Protein AF-A0A2N9GL54-F1 (afdb_monomer_lite)

Sequence (200 aa):
MASSSSLNTQEAIDLNDAPSVMHAPSSMPECAASVSNMGCRLHVRNHEVRMLRSRVTILQRLLKENKKKVGEFKEENKMLKMLVDSYADDLVIRSTEQKKQFSSQWDKIISLEEKLVESKSKLDKETSEKSVIKPISIEKNVYVTPFKRNHKKEYKTNVARVDKGKRLKVETHVPKPMFRPNLGEAGGSRLYQRVTIVYH

Secondary structure (DSSP, 8-state):
--------------TT---------TTHHHHHHHHHHHHHHHHHHHHHHHHHHHHHHHHHHHHHHHHHHHHHHHHHHHHHHHHHHHHHHHHHHHHHHHHHHHHHHHHHHHHHHHHHHHHHHHHHHHHHHHTTS----------------------------------------PPPP---------------PPP-----

Foldseek 3Di:
DDDDDDDDDDDDDDPPPDPDDPPDPPCVVVVVVVVVVVVVVVVVVVVVVVVVVVVVVVVVVVVVVVVVVVVVVVVVVVVVVVVVVVVVVVVVVVVVVVVVVVVVVVVVVVVVVVVVVVVVVVVVVVVVVPPPDDDDPDPDPPDDDDDDDDDDDDPDDPDDDDDDDDDDDDDDDDDDDDDDDDDDDDDDDDDDDDDDDDDD

pLDDT: mean 70.46, std 26.31, range [30.42, 98.81]

Structure (mmCIF, N/CA/C/O backbone):
data_AF-A0A2N9GL54-F1
#
_entry.id   AF-A0A2N9GL54-F1
#
loop_
_atom_site.group_PDB
_atom_site.id
_atom_site.type_symbol
_atom_site.label_atom_id
_atom_site.label_alt_id
_atom_site.label_comp_id
_atom_site.label_asym_id
_atom_site.label_entity_id
_atom_site.label_seq_id
_atom_site.pdbx_PDB_ins_code
_atom_site.Cartn_x
_atom_site.Cartn_y
_atom_site.Cartn_z
_atom_site.occupancy
_atom_site.B_iso_or_equiv
_atom_site.auth_seq_id
_atom_site.auth_comp_id
_atom_site.auth_asym_id
_atom_site.auth_atom_id
_atom_site.pdbx_PDB_model_num
ATOM 1 N N . MET A 1 1 ? 72.917 -34.779 -106.550 1.00 49.72 1 MET A N 1
ATOM 2 C CA . MET A 1 1 ? 72.979 -33.308 -106.706 1.00 49.72 1 MET A CA 1
ATOM 3 C C . MET A 1 1 ? 71.566 -32.749 -106.634 1.00 49.72 1 MET A C 1
ATOM 5 O O . MET A 1 1 ? 70.660 -33.480 -107.008 1.00 49.72 1 MET A O 1
ATOM 9 N N . ALA A 1 2 ? 71.440 -31.489 -106.194 1.00 42.31 2 ALA A N 1
ATOM 10 C CA . ALA A 1 2 ? 70.230 -30.717 -105.853 1.00 42.31 2 ALA A CA 1
ATOM 11 C C . ALA A 1 2 ? 69.660 -31.069 -104.461 1.00 42.31 2 ALA A C 1
ATOM 13 O O . ALA A 1 2 ? 69.086 -32.135 -104.285 1.00 42.31 2 ALA A O 1
ATOM 14 N N . SER A 1 3 ? 70.020 -30.378 -103.376 1.00 37.75 3 SER A N 1
ATOM 15 C CA . SER A 1 3 ? 69.879 -28.953 -102.993 1.00 37.75 3 SER A CA 1
ATOM 16 C C . SER A 1 3 ? 68.558 -28.648 -102.279 1.00 37.75 3 SER A C 1
ATOM 18 O O . SER A 1 3 ? 67.469 -28.891 -102.785 1.00 37.75 3 SER A O 1
ATOM 20 N N . SER A 1 4 ? 68.750 -28.119 -101.075 1.00 44.81 4 SER A N 1
ATOM 21 C CA . SER A 1 4 ? 67.846 -27.733 -99.994 1.00 44.81 4 SER A CA 1
ATOM 22 C C . SER A 1 4 ? 66.879 -26.597 -100.344 1.00 44.81 4 SER A C 1
ATOM 24 O O . SER A 1 4 ? 67.200 -25.761 -101.182 1.00 44.81 4 SER A O 1
ATOM 26 N N . SER A 1 5 ? 65.787 -26.463 -99.582 1.00 47.38 5 SER A N 1
ATOM 27 C CA . SER A 1 5 ? 65.240 -25.146 -99.215 1.00 47.38 5 SER A CA 1
ATOM 28 C C . SER A 1 5 ? 64.280 -25.264 -98.026 1.00 47.38 5 SER A C 1
ATOM 30 O O . SER A 1 5 ? 63.191 -25.821 -98.144 1.00 47.38 5 SER A O 1
ATOM 32 N N . SER A 1 6 ? 64.706 -24.763 -96.867 1.00 55.06 6 SER A N 1
ATOM 33 C CA . SER A 1 6 ? 63.878 -24.541 -95.681 1.00 55.06 6 SER A CA 1
ATOM 34 C C . SER A 1 6 ? 63.374 -23.096 -95.690 1.00 55.06 6 SER A C 1
ATOM 36 O O . SER A 1 6 ? 64.177 -22.168 -95.577 1.00 55.06 6 SER A O 1
ATOM 38 N N . LEU A 1 7 ? 62.060 -22.902 -95.816 1.00 49.69 7 LEU A N 1
ATOM 39 C CA . LEU A 1 7 ? 61.407 -21.598 -95.687 1.00 49.69 7 LEU A CA 1
ATOM 40 C C . LEU A 1 7 ? 61.216 -21.267 -94.202 1.00 49.69 7 LEU A C 1
ATOM 42 O O . LEU A 1 7 ? 60.413 -21.883 -93.508 1.00 49.69 7 LEU A O 1
ATOM 46 N N . ASN A 1 8 ? 62.007 -20.304 -93.737 1.00 53.41 8 ASN A N 1
ATOM 47 C CA . ASN A 1 8 ? 61.877 -19.630 -92.453 1.00 53.41 8 ASN A CA 1
ATOM 48 C C . ASN A 1 8 ? 60.942 -18.426 -92.643 1.00 53.41 8 ASN A C 1
ATOM 50 O O . ASN A 1 8 ? 61.310 -17.478 -93.339 1.00 53.41 8 ASN A O 1
ATOM 54 N N . THR A 1 9 ? 59.745 -18.462 -92.062 1.00 50.19 9 THR A N 1
ATOM 55 C CA . THR A 1 9 ? 58.824 -17.319 -92.061 1.00 50.19 9 THR A CA 1
ATOM 56 C C . THR A 1 9 ? 59.067 -16.512 -90.792 1.00 50.19 9 THR A C 1
ATOM 58 O O . THR A 1 9 ? 58.638 -16.887 -89.705 1.00 50.19 9 THR A O 1
ATOM 61 N N . GLN A 1 10 ? 59.800 -15.410 -90.929 1.00 56.59 10 GLN A N 1
ATOM 62 C CA . GLN A 1 10 ? 59.965 -14.416 -89.876 1.00 56.59 10 GLN A CA 1
ATOM 63 C C . GLN A 1 10 ? 58.700 -13.548 -89.839 1.00 56.59 10 GLN A C 1
ATOM 65 O O . GLN A 1 10 ? 58.498 -12.726 -90.732 1.00 56.59 10 GLN A O 1
ATOM 70 N N . GLU A 1 11 ? 57.847 -13.722 -88.829 1.00 59.97 11 GLU A N 1
ATOM 71 C CA . GLU A 1 11 ? 56.750 -12.784 -88.580 1.00 59.97 11 GLU A CA 1
ATOM 72 C C . GLU A 1 11 ? 57.327 -11.460 -88.064 1.00 59.97 11 GLU A C 1
ATOM 74 O O . GLU A 1 11 ? 57.985 -11.397 -87.021 1.00 59.97 11 GLU A O 1
ATOM 79 N N . ALA A 1 12 ? 57.148 -10.405 -88.857 1.00 57.06 12 ALA A N 1
ATOM 80 C CA . ALA A 1 12 ? 57.468 -9.041 -88.481 1.00 57.06 12 ALA A CA 1
ATOM 81 C C . ALA A 1 12 ? 56.349 -8.518 -87.574 1.00 57.06 12 ALA A C 1
ATOM 83 O O . ALA A 1 12 ? 55.195 -8.433 -87.985 1.00 57.06 12 ALA A O 1
ATOM 84 N N . ILE A 1 13 ? 56.695 -8.189 -86.334 1.00 61.12 13 ILE A N 1
ATOM 85 C CA . ILE A 1 13 ? 55.788 -7.562 -85.374 1.00 61.12 13 ILE A CA 1
ATOM 86 C C . ILE A 1 13 ? 55.614 -6.105 -85.824 1.00 61.12 13 ILE A C 1
ATOM 88 O O . ILE A 1 13 ? 56.561 -5.321 -85.744 1.00 61.12 13 ILE A O 1
ATOM 92 N N . ASP A 1 14 ? 54.437 -5.760 -86.347 1.00 60.81 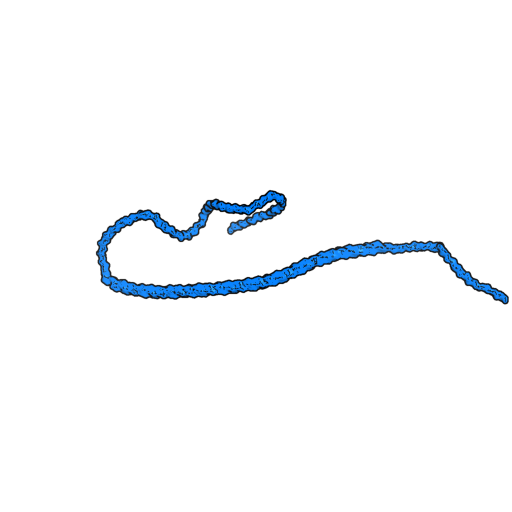14 ASP A N 1
ATOM 93 C CA . ASP A 1 14 ? 54.089 -4.380 -86.692 1.00 60.81 14 ASP A CA 1
ATOM 94 C C . ASP A 1 14 ? 53.866 -3.579 -85.403 1.00 60.81 14 ASP A C 1
ATOM 96 O O . ASP A 1 14 ? 52.961 -3.851 -84.617 1.00 60.81 14 ASP A O 1
ATOM 100 N N . LEU A 1 15 ? 54.740 -2.604 -85.158 1.00 62.41 15 LEU A N 1
ATOM 101 C CA . LEU A 1 15 ? 54.705 -1.736 -83.980 1.00 62.41 15 LEU A CA 1
ATOM 102 C C . LEU A 1 15 ? 53.747 -0.539 -84.149 1.00 62.41 15 LEU A C 1
ATOM 104 O O . LEU A 1 15 ? 53.743 0.346 -83.295 1.00 62.41 15 LEU A O 1
ATOM 108 N N . ASN A 1 16 ? 52.945 -0.491 -85.221 1.00 61.78 16 ASN A N 1
ATOM 109 C CA . ASN A 1 16 ? 51.993 0.598 -85.476 1.00 61.78 16 ASN A CA 1
ATOM 110 C C . ASN A 1 16 ? 50.552 0.323 -85.016 1.00 61.78 16 ASN A C 1
ATOM 112 O O . ASN A 1 16 ? 49.683 1.167 -85.246 1.00 61.78 16 ASN A O 1
ATOM 116 N N . ASP A 1 17 ? 50.287 -0.787 -84.322 1.00 56.34 17 ASP A N 1
ATOM 117 C CA . ASP A 1 17 ? 48.997 -1.000 -83.659 1.00 56.34 17 ASP A CA 1
ATOM 118 C C . ASP A 1 17 ? 48.890 -0.088 -82.425 1.00 56.34 17 ASP A C 1
ATOM 120 O O . ASP A 1 17 ? 49.268 -0.422 -81.298 1.00 56.34 17 ASP A O 1
ATOM 124 N N . ALA A 1 18 ? 48.402 1.131 -82.659 1.00 64.94 18 ALA A N 1
ATOM 125 C CA . ALA A 1 18 ? 48.041 2.063 -81.606 1.00 64.94 18 ALA A CA 1
ATOM 126 C C . ALA A 1 18 ? 46.985 1.406 -80.695 1.00 64.94 18 ALA A C 1
ATOM 128 O O . ALA A 1 18 ? 45.971 0.911 -81.196 1.00 64.94 18 ALA A O 1
ATOM 129 N N . PRO A 1 19 ? 47.166 1.405 -79.362 1.00 57.19 19 PRO A N 1
ATOM 130 C CA . PRO A 1 19 ? 46.208 0.780 -78.466 1.00 57.19 19 PRO A CA 1
ATOM 131 C C . PRO A 1 19 ? 44.861 1.495 -78.585 1.00 57.19 19 PRO A C 1
ATOM 133 O O . PRO A 1 19 ? 44.727 2.666 -78.221 1.00 57.19 19 PRO A O 1
ATOM 136 N N . SER A 1 20 ? 43.861 0.772 -79.095 1.00 60.47 20 SER A N 1
ATOM 137 C CA . SER A 1 20 ? 42.460 1.180 -79.065 1.00 60.47 20 SER A CA 1
ATOM 138 C C . SER A 1 20 ? 42.121 1.637 -77.650 1.00 60.47 20 SER A C 1
ATOM 140 O O . SER A 1 20 ? 42.266 0.875 -76.692 1.00 60.47 20 SER A O 1
ATOM 142 N N . VAL A 1 21 ? 41.702 2.897 -77.533 1.00 57.06 21 VAL A N 1
ATOM 143 C CA . VAL A 1 21 ? 41.279 3.556 -76.296 1.00 57.06 21 VAL A CA 1
ATOM 144 C C . VAL A 1 21 ? 40.404 2.594 -75.493 1.00 57.06 21 VAL A C 1
ATOM 146 O O . VAL A 1 21 ? 39.277 2.292 -75.883 1.00 57.06 21 VAL A O 1
ATOM 149 N N . MET A 1 22 ? 40.925 2.092 -74.370 1.00 55.53 22 MET A N 1
ATOM 150 C CA . MET A 1 22 ? 40.098 1.419 -73.376 1.00 55.53 22 MET A CA 1
ATOM 151 C C . MET A 1 22 ? 39.083 2.448 -72.883 1.00 55.53 22 MET A C 1
ATOM 153 O O . MET A 1 22 ? 39.410 3.325 -72.082 1.00 55.53 22 MET A O 1
ATOM 157 N N . HIS A 1 23 ? 37.846 2.358 -73.369 1.00 58.09 23 HIS A N 1
ATOM 158 C CA . HIS A 1 23 ? 36.724 3.018 -72.726 1.00 58.09 23 HIS A CA 1
ATOM 159 C C . HIS A 1 23 ? 36.610 2.448 -71.311 1.00 58.09 23 HIS A C 1
ATOM 161 O O . HIS A 1 23 ? 36.143 1.328 -71.108 1.00 58.09 23 HIS A O 1
ATOM 167 N N . ALA A 1 24 ? 37.080 3.217 -70.329 1.00 60.19 24 ALA A N 1
ATOM 168 C CA . ALA A 1 24 ? 36.807 2.944 -68.929 1.00 60.19 24 ALA A CA 1
ATOM 169 C C . ALA A 1 24 ? 35.281 2.837 -68.749 1.00 60.19 24 ALA A C 1
ATOM 171 O O . ALA A 1 24 ? 34.555 3.692 -69.271 1.00 60.19 24 ALA A O 1
ATOM 172 N N . PRO A 1 25 ? 34.769 1.809 -68.050 1.00 60.50 25 PRO A N 1
ATOM 173 C CA . PRO A 1 25 ? 33.335 1.642 -67.881 1.00 60.50 25 PRO A CA 1
ATOM 174 C C . PRO A 1 25 ? 32.752 2.879 -67.186 1.00 60.50 25 PRO A C 1
ATOM 176 O O . PRO A 1 25 ? 33.143 3.243 -66.076 1.00 60.50 25 PRO A O 1
ATOM 179 N N . SER A 1 26 ? 31.791 3.525 -67.845 1.00 59.12 26 SER A N 1
ATOM 180 C CA . SER A 1 26 ? 31.101 4.738 -67.388 1.00 59.12 26 SER A CA 1
ATOM 181 C C . SER A 1 26 ? 30.165 4.516 -66.186 1.00 59.12 26 SER A C 1
ATOM 183 O O . SER A 1 26 ? 29.366 5.389 -65.863 1.00 59.12 26 SER A O 1
ATOM 185 N N . SER A 1 27 ? 30.241 3.362 -65.516 1.00 60.69 27 SER A N 1
ATOM 186 C CA . SER A 1 27 ? 29.374 2.943 -64.403 1.00 60.69 27 SER A CA 1
ATOM 187 C C . SER A 1 27 ? 29.884 3.351 -63.012 1.00 60.69 27 SER A C 1
ATOM 189 O O . SER A 1 27 ? 29.201 3.154 -62.006 1.00 60.69 27 SER A O 1
ATOM 191 N N . MET A 1 28 ? 31.072 3.952 -62.928 1.00 62.34 28 MET A N 1
ATOM 192 C CA . MET A 1 28 ? 31.680 4.403 -61.668 1.00 62.34 28 MET A CA 1
ATOM 193 C C . MET A 1 28 ? 30.826 5.386 -60.831 1.00 62.34 28 MET A C 1
ATOM 195 O O . MET A 1 28 ? 30.831 5.251 -59.602 1.00 62.34 28 MET A O 1
ATOM 199 N N . PRO A 1 29 ? 30.068 6.342 -61.413 1.00 73.00 29 PRO A N 1
ATOM 200 C CA . PRO A 1 29 ? 29.296 7.307 -60.622 1.00 73.00 29 PRO A CA 1
ATOM 201 C C . PRO A 1 29 ? 28.119 6.682 -59.853 1.00 73.00 29 PRO A C 1
ATOM 203 O O . PRO A 1 29 ? 27.871 7.040 -58.700 1.00 73.00 29 PRO A O 1
ATOM 206 N N . GLU A 1 30 ? 27.407 5.724 -60.456 1.00 76.62 30 GLU A N 1
ATOM 207 C CA . GLU A 1 30 ? 26.213 5.101 -59.860 1.00 76.62 30 GLU A CA 1
ATOM 208 C C . GLU A 1 30 ? 26.572 4.174 -58.692 1.00 76.62 30 GLU A C 1
ATOM 210 O O . GLU A 1 30 ? 25.927 4.200 -57.638 1.00 76.62 30 GLU A O 1
ATOM 215 N N . CYS A 1 31 ? 27.663 3.415 -58.833 1.00 80.56 31 CYS A N 1
ATOM 216 C CA . CYS A 1 31 ? 28.205 2.585 -57.760 1.00 80.56 31 CYS A CA 1
ATOM 217 C C . CYS A 1 31 ? 28.607 3.428 -56.540 1.00 80.56 31 CYS A C 1
ATOM 219 O O . CYS A 1 31 ? 28.269 3.080 -55.406 1.00 80.56 31 CYS A O 1
ATOM 221 N N . ALA A 1 32 ? 29.273 4.567 -56.758 1.00 80.94 32 ALA A N 1
ATOM 222 C CA . ALA A 1 32 ? 29.686 5.464 -55.680 1.00 80.94 32 ALA A CA 1
ATOM 223 C C . ALA A 1 32 ? 28.485 6.086 -54.945 1.00 80.94 32 ALA A C 1
ATOM 225 O O . ALA A 1 32 ? 28.471 6.135 -53.711 1.00 80.94 32 ALA A O 1
ATOM 226 N N . ALA A 1 33 ? 27.447 6.505 -55.677 1.00 85.81 33 ALA A N 1
ATOM 227 C CA . ALA A 1 33 ? 26.222 7.048 -55.091 1.00 85.81 33 ALA A CA 1
ATOM 228 C C . ALA A 1 33 ? 25.467 6.003 -54.251 1.00 85.81 33 ALA A C 1
ATOM 230 O O . ALA A 1 33 ? 25.019 6.303 -53.141 1.00 85.81 33 ALA A O 1
ATOM 231 N N . SER A 1 34 ? 25.379 4.762 -54.737 1.00 89.50 34 SER A N 1
ATOM 232 C CA . SER A 1 34 ? 24.755 3.652 -54.008 1.00 89.50 34 SER A CA 1
ATOM 233 C C . SER A 1 34 ? 25.484 3.346 -52.694 1.00 89.50 34 SER A C 1
ATOM 235 O O . SER A 1 34 ? 24.861 3.283 -51.630 1.00 89.50 34 SER A O 1
ATOM 237 N N . VAL A 1 35 ? 26.819 3.246 -52.731 1.00 88.88 35 VAL A N 1
ATOM 238 C CA . VAL A 1 35 ? 27.646 3.012 -51.535 1.00 88.88 35 VAL A CA 1
ATOM 239 C C . VAL A 1 35 ? 27.541 4.171 -50.544 1.00 88.88 35 VAL A C 1
ATOM 241 O O . VAL A 1 35 ? 27.366 3.936 -49.346 1.00 88.88 35 VAL A O 1
ATOM 244 N N . SER A 1 36 ? 27.568 5.414 -51.030 1.00 91.25 36 SER A N 1
ATOM 245 C CA . SER A 1 36 ? 27.384 6.609 -50.200 1.00 91.25 36 SER A CA 1
ATOM 246 C C . SER A 1 36 ? 26.023 6.603 -49.491 1.00 91.25 36 SER A C 1
ATOM 248 O O . SER A 1 36 ? 25.950 6.757 -48.270 1.00 91.25 36 SER A O 1
ATOM 250 N N . ASN A 1 37 ? 24.943 6.301 -50.218 1.00 94.56 37 ASN A N 1
ATOM 251 C CA . ASN A 1 37 ? 23.595 6.209 -49.656 1.00 94.56 37 ASN A CA 1
ATOM 252 C C . ASN A 1 37 ? 23.483 5.114 -48.576 1.00 94.56 37 ASN A C 1
ATOM 254 O O . ASN A 1 37 ? 22.887 5.330 -47.516 1.00 94.56 37 ASN A O 1
ATOM 258 N N . MET A 1 38 ? 24.097 3.946 -48.792 1.00 96.69 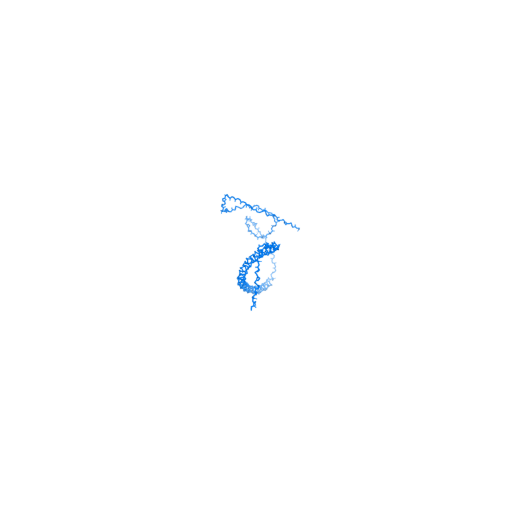38 MET A N 1
ATOM 259 C CA . MET A 1 38 ? 24.179 2.903 -47.761 1.00 96.69 38 MET A CA 1
ATOM 260 C C . MET A 1 38 ? 24.943 3.382 -46.521 1.00 96.69 38 MET A C 1
ATOM 262 O O . MET A 1 38 ? 24.484 3.155 -45.399 1.00 96.69 38 MET A O 1
ATOM 266 N N . GLY A 1 39 ? 26.064 4.082 -46.713 1.00 97.00 39 GLY A N 1
ATOM 267 C CA . GLY A 1 39 ? 26.856 4.668 -45.631 1.00 97.00 39 GLY A CA 1
ATOM 268 C C . GLY A 1 39 ? 26.051 5.654 -44.783 1.00 97.00 39 GLY A C 1
ATOM 269 O O . GLY A 1 39 ? 26.021 5.536 -43.555 1.00 97.00 39 GLY A O 1
ATOM 270 N N . CYS A 1 40 ? 25.318 6.570 -45.424 1.00 96.19 40 CYS A N 1
ATOM 271 C CA . CYS A 1 40 ? 24.443 7.522 -44.738 1.00 96.19 40 CYS A CA 1
ATOM 272 C C . CYS A 1 40 ? 23.351 6.816 -43.921 1.00 96.19 40 CYS A C 1
ATOM 274 O O . CYS A 1 40 ? 23.158 7.121 -42.741 1.00 96.19 40 CYS A O 1
ATOM 276 N N . ARG A 1 41 ? 22.670 5.824 -44.510 1.00 97.25 41 ARG A N 1
ATOM 277 C CA . ARG A 1 41 ? 21.634 5.042 -43.812 1.00 97.25 41 ARG A CA 1
ATOM 278 C C . ARG A 1 41 ? 22.203 4.289 -42.611 1.00 97.25 41 ARG A C 1
ATOM 280 O O . ARG A 1 41 ? 21.579 4.269 -41.550 1.00 97.25 41 ARG A O 1
ATOM 287 N N . LEU A 1 42 ? 23.391 3.700 -42.751 1.00 97.56 42 LEU A N 1
ATOM 288 C CA . LEU A 1 42 ? 24.057 2.996 -41.658 1.00 97.56 42 LEU A CA 1
ATOM 289 C C . LEU A 1 42 ? 24.437 3.948 -40.518 1.00 97.56 42 LEU A C 1
ATOM 291 O O . LEU A 1 42 ? 24.250 3.595 -39.355 1.00 97.56 42 LEU A O 1
ATOM 295 N N . HIS A 1 43 ? 24.916 5.156 -40.827 1.00 97.56 43 HIS A N 1
ATOM 296 C CA . HIS A 1 43 ? 25.253 6.161 -39.818 1.00 97.56 43 HIS A CA 1
ATOM 297 C C . HIS A 1 43 ? 24.035 6.558 -38.969 1.00 97.56 43 HIS A C 1
ATOM 299 O O . HIS A 1 43 ? 24.112 6.540 -37.737 1.00 97.56 43 HIS A O 1
ATOM 305 N N . VAL A 1 44 ? 22.891 6.835 -39.610 1.00 97.88 44 VAL A N 1
ATOM 306 C CA . VAL A 1 44 ? 21.629 7.150 -38.914 1.00 97.88 44 VAL A CA 1
ATOM 307 C C . VAL A 1 44 ? 21.205 5.991 -38.007 1.00 97.88 44 VAL A C 1
ATOM 309 O O . VAL A 1 44 ? 20.966 6.187 -36.815 1.00 97.88 44 VAL A O 1
ATOM 312 N N . ARG A 1 45 ? 21.209 4.758 -38.530 1.00 98.12 45 ARG A N 1
ATOM 313 C CA . ARG A 1 45 ? 20.853 3.553 -37.761 1.00 98.12 45 ARG A CA 1
ATOM 314 C C . ARG A 1 45 ? 21.807 3.308 -36.591 1.00 98.12 45 ARG A C 1
ATOM 316 O O . ARG A 1 45 ? 21.370 2.908 -35.516 1.00 98.12 45 ARG A O 1
ATOM 323 N N . ASN A 1 46 ? 23.102 3.572 -36.759 1.00 98.12 46 ASN A N 1
ATOM 324 C CA . ASN A 1 46 ? 24.085 3.465 -35.681 1.00 98.12 46 ASN A CA 1
ATOM 325 C C . ASN A 1 46 ? 23.777 4.462 -34.553 1.00 98.12 46 ASN A C 1
ATOM 327 O O . ASN A 1 46 ? 23.765 4.089 -33.376 1.00 98.12 46 ASN A O 1
ATOM 331 N N . HIS A 1 47 ? 23.441 5.705 -34.908 1.00 97.88 47 HIS A N 1
ATOM 332 C CA . HIS A 1 47 ? 23.041 6.712 -33.933 1.00 97.88 47 HIS A CA 1
ATOM 333 C C . HIS A 1 47 ? 21.778 6.296 -33.163 1.00 97.88 47 HIS A C 1
ATOM 335 O O . HIS A 1 47 ? 21.767 6.359 -31.932 1.00 97.88 47 HIS A O 1
ATOM 341 N N . GLU A 1 48 ? 20.748 5.804 -33.858 1.00 98.31 48 GLU A N 1
ATOM 342 C CA . GLU A 1 48 ? 19.533 5.261 -33.235 1.00 98.31 48 GLU A CA 1
ATOM 343 C C . GLU A 1 48 ? 19.857 4.129 -32.256 1.00 98.31 48 GLU A C 1
ATOM 345 O O . GLU A 1 48 ? 19.411 4.154 -31.110 1.00 98.31 48 GLU A O 1
ATOM 350 N N . VAL A 1 49 ? 20.678 3.157 -32.666 1.00 98.50 49 VAL A N 1
ATOM 351 C CA . VAL A 1 49 ? 21.096 2.038 -31.808 1.00 98.50 49 VAL A CA 1
ATOM 352 C C . VAL A 1 49 ? 21.825 2.546 -30.566 1.00 98.50 49 VAL A C 1
ATOM 354 O O . VAL A 1 49 ? 21.571 2.061 -29.462 1.00 98.50 49 VAL A O 1
ATOM 357 N N . ARG A 1 50 ? 22.699 3.547 -30.704 1.00 98.50 50 ARG A N 1
ATOM 358 C CA . ARG A 1 50 ? 23.399 4.161 -29.568 1.00 98.50 50 ARG A CA 1
ATOM 359 C C . ARG A 1 50 ? 22.424 4.841 -28.601 1.00 98.50 50 ARG A C 1
ATOM 361 O O . ARG A 1 50 ? 22.552 4.661 -27.390 1.00 98.50 50 ARG A O 1
ATOM 368 N N . MET A 1 51 ? 21.427 5.554 -29.121 1.00 98.00 51 MET A N 1
ATOM 369 C CA . MET A 1 51 ? 20.367 6.177 -28.321 1.00 98.00 51 MET A CA 1
ATOM 370 C C . MET A 1 51 ? 19.459 5.146 -27.640 1.00 98.00 51 MET A C 1
ATOM 372 O O . MET A 1 51 ? 19.064 5.318 -26.489 1.00 98.00 51 MET A O 1
ATOM 376 N N . LEU A 1 52 ? 19.140 4.041 -28.310 1.00 98.62 52 LEU A N 1
ATOM 377 C CA . LEU A 1 52 ? 18.376 2.950 -27.708 1.00 98.62 52 LEU A CA 1
ATOM 378 C C . LEU A 1 52 ? 19.169 2.276 -26.586 1.00 98.62 52 LEU A C 1
ATOM 380 O O . LEU A 1 52 ? 18.621 2.045 -25.511 1.00 98.62 52 LEU A O 1
ATOM 384 N N . ARG A 1 53 ? 20.470 2.027 -26.781 1.00 98.75 53 ARG A N 1
ATOM 385 C CA . ARG A 1 53 ? 21.350 1.469 -25.741 1.00 98.75 53 ARG A CA 1
ATOM 386 C C . ARG A 1 53 ? 21.404 2.352 -24.494 1.00 98.75 53 ARG A C 1
ATOM 388 O O . ARG A 1 53 ? 21.330 1.824 -23.382 1.00 98.75 53 ARG A O 1
ATOM 395 N N . SER A 1 54 ? 21.480 3.676 -24.649 1.00 98.31 54 SER A N 1
ATOM 396 C CA . SER A 1 54 ? 21.453 4.586 -23.496 1.00 98.31 54 SER A CA 1
ATOM 397 C C . SER A 1 54 ? 20.104 4.534 -22.768 1.00 98.31 54 SER A C 1
ATOM 399 O O . SER A 1 54 ? 20.083 4.389 -21.545 1.00 98.31 54 SER A O 1
ATOM 401 N N . ARG A 1 55 ? 18.979 4.531 -23.500 1.00 98.62 55 ARG A N 1
ATOM 402 C CA . ARG A 1 55 ? 17.631 4.383 -22.917 1.00 98.62 55 ARG A CA 1
ATOM 403 C C . ARG A 1 55 ? 17.462 3.067 -22.161 1.00 98.62 55 ARG A C 1
ATOM 405 O O . ARG A 1 55 ? 17.000 3.080 -21.024 1.00 98.62 55 ARG A O 1
ATOM 412 N N . VAL A 1 56 ? 17.873 1.947 -22.755 1.00 98.75 56 VAL A N 1
ATOM 413 C CA . VAL A 1 56 ? 17.824 0.620 -22.118 1.00 98.75 56 VAL A CA 1
ATOM 414 C C . VAL A 1 56 ? 18.628 0.612 -20.820 1.00 98.75 56 VAL A C 1
ATOM 416 O O . VAL A 1 56 ? 18.152 0.105 -19.809 1.00 98.75 56 VAL A O 1
ATOM 419 N N . THR A 1 57 ? 19.802 1.240 -20.812 1.00 98.62 57 THR A N 1
ATOM 420 C CA . THR A 1 57 ? 20.645 1.331 -19.612 1.00 98.62 57 THR A CA 1
ATOM 421 C C . THR A 1 57 ? 19.957 2.112 -18.488 1.00 98.62 57 THR A C 1
ATOM 423 O O . THR A 1 57 ? 19.986 1.691 -17.331 1.00 98.62 57 THR A O 1
ATOM 426 N N . ILE A 1 58 ? 19.305 3.235 -18.812 1.00 98.69 58 ILE A N 1
ATOM 427 C CA . ILE A 1 58 ? 18.539 4.025 -17.835 1.00 98.69 58 ILE A CA 1
ATOM 428 C C . ILE A 1 58 ? 17.371 3.196 -17.285 1.00 98.69 58 ILE A C 1
ATOM 430 O O . ILE A 1 58 ? 17.204 3.099 -16.070 1.00 98.69 58 ILE A O 1
ATOM 434 N N . LEU A 1 59 ? 16.608 2.537 -18.161 1.00 98.75 59 LEU A N 1
ATOM 435 C CA . LEU A 1 59 ? 15.473 1.700 -17.766 1.00 98.75 59 LEU A CA 1
ATOM 436 C C . LEU A 1 59 ? 15.891 0.521 -16.881 1.00 98.75 59 LEU A C 1
ATOM 438 O O . LEU A 1 59 ? 15.207 0.220 -15.906 1.00 98.75 59 LEU A O 1
ATOM 442 N N . GLN A 1 60 ? 17.027 -0.117 -17.162 1.00 98.81 60 GLN A N 1
ATOM 443 C CA . GLN A 1 60 ? 17.557 -1.199 -16.329 1.00 98.81 60 GLN A CA 1
ATOM 444 C C . GLN A 1 60 ? 17.875 -0.733 -14.901 1.00 98.81 60 GLN A C 1
ATOM 446 O O . GLN A 1 60 ? 17.577 -1.451 -13.944 1.00 98.81 60 GLN A O 1
ATOM 451 N N . ARG A 1 61 ? 18.440 0.472 -14.734 1.00 98.69 61 ARG A N 1
ATOM 452 C CA . ARG A 1 61 ? 18.691 1.048 -13.401 1.00 98.69 61 ARG A CA 1
ATOM 453 C C . ARG A 1 61 ? 17.388 1.344 -12.665 1.00 98.69 61 ARG A C 1
ATOM 455 O O . ARG A 1 61 ? 17.226 0.883 -11.539 1.00 98.69 61 ARG A O 1
ATOM 462 N N . LEU A 1 62 ? 16.439 2.007 -13.329 1.00 98.75 62 LEU A N 1
ATOM 463 C CA . LEU A 1 62 ? 15.124 2.305 -12.752 1.00 98.75 62 LEU A CA 1
ATOM 464 C C . LEU A 1 62 ? 14.380 1.031 -12.339 1.00 98.75 62 LEU A C 1
ATOM 466 O O . LEU A 1 62 ? 13.794 0.978 -11.262 1.00 98.75 62 LEU A O 1
ATOM 470 N N . LEU A 1 63 ? 14.440 -0.026 -13.152 1.00 98.69 63 LEU A N 1
ATOM 471 C CA . LEU A 1 63 ? 13.846 -1.318 -12.816 1.00 98.69 63 LEU A CA 1
ATOM 472 C C . LEU A 1 63 ? 14.482 -1.924 -11.558 1.00 98.69 63 LEU A C 1
ATOM 474 O O . LEU A 1 63 ? 13.769 -2.421 -10.686 1.00 98.69 63 LEU A O 1
ATOM 478 N N . LYS A 1 64 ? 15.815 -1.869 -11.444 1.00 98.62 64 LYS A N 1
ATOM 479 C CA . LYS A 1 64 ? 16.541 -2.366 -10.267 1.00 98.62 64 LYS A CA 1
ATOM 480 C C . LYS A 1 64 ? 16.156 -1.592 -9.004 1.00 98.62 64 LYS A C 1
ATOM 482 O O . LYS A 1 64 ? 15.887 -2.206 -7.974 1.00 98.62 64 LYS A O 1
ATOM 487 N N . GLU A 1 65 ? 16.098 -0.267 -9.091 1.00 98.62 65 GLU A N 1
ATOM 488 C CA . GLU A 1 65 ? 15.688 0.604 -7.986 1.00 98.62 65 GLU A CA 1
ATOM 489 C C . GLU A 1 65 ? 14.229 0.365 -7.581 1.00 98.62 65 GLU A C 1
ATOM 491 O O . GLU A 1 65 ? 13.940 0.198 -6.398 1.00 98.62 65 GLU A O 1
ATOM 496 N N . ASN A 1 66 ? 13.314 0.262 -8.546 1.00 98.50 66 ASN A N 1
ATOM 497 C CA . ASN A 1 66 ? 11.904 -0.017 -8.277 1.00 98.50 66 ASN A CA 1
ATOM 498 C C . ASN A 1 66 ? 11.710 -1.390 -7.633 1.00 98.50 66 ASN A C 1
ATOM 500 O O . ASN A 1 66 ? 10.946 -1.515 -6.680 1.00 98.50 66 ASN A O 1
ATOM 504 N N . LYS A 1 67 ? 12.443 -2.413 -8.086 1.00 98.75 67 LYS A N 1
ATOM 505 C CA . LYS A 1 67 ? 12.408 -3.740 -7.461 1.00 98.75 67 LYS A CA 1
ATOM 506 C C . LYS A 1 67 ? 12.847 -3.687 -5.994 1.00 98.75 67 LYS A C 1
ATOM 508 O O . LYS A 1 67 ? 12.246 -4.366 -5.166 1.00 98.75 67 LYS A O 1
ATOM 513 N N . LYS A 1 68 ? 13.854 -2.867 -5.668 1.00 98.50 68 LYS A N 1
ATOM 514 C CA . LYS A 1 68 ? 14.286 -2.640 -4.281 1.00 98.50 68 LYS A CA 1
ATOM 515 C C . LYS A 1 68 ? 13.181 -1.973 -3.456 1.00 98.50 68 LYS A C 1
ATOM 517 O O . LYS A 1 68 ? 12.810 -2.510 -2.418 1.00 98.50 68 LYS A O 1
ATOM 522 N N . LYS A 1 69 ? 12.611 -0.868 -3.952 1.00 98.56 69 LYS A N 1
ATOM 523 C CA . LYS A 1 69 ? 11.540 -0.122 -3.266 1.00 98.56 69 LYS A CA 1
ATOM 524 C C . LYS A 1 69 ? 10.290 -0.967 -3.023 1.00 98.56 69 LYS A C 1
ATOM 526 O O . LYS A 1 69 ? 9.701 -0.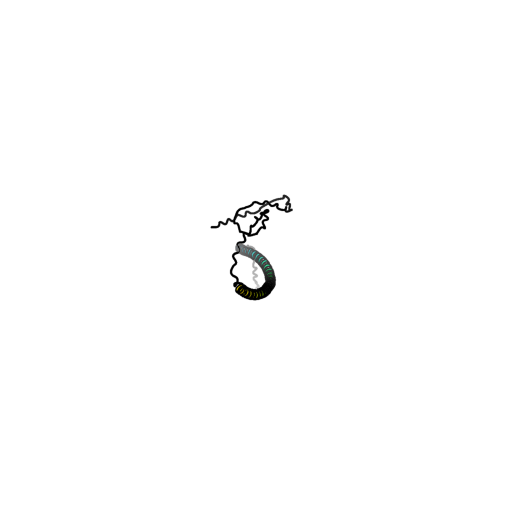893 -1.958 1.00 98.56 69 LYS A O 1
ATOM 531 N N . VAL A 1 70 ? 9.907 -1.820 -3.976 1.00 98.69 70 VAL A N 1
ATOM 532 C CA . VAL A 1 70 ? 8.792 -2.768 -3.792 1.00 98.69 70 VAL A CA 1
ATOM 533 C C . VAL A 1 70 ? 9.064 -3.739 -2.637 1.00 98.69 70 VAL A C 1
ATOM 535 O O . VAL A 1 70 ? 8.142 -4.075 -1.898 1.00 98.69 70 VAL A O 1
ATOM 538 N N . GLY A 1 71 ? 10.315 -4.176 -2.460 1.00 98.62 71 GLY A N 1
ATOM 539 C CA . GLY A 1 71 ? 10.719 -4.984 -1.308 1.00 98.62 71 GLY A CA 1
ATOM 540 C C . GLY A 1 71 ? 10.598 -4.220 0.011 1.00 98.62 71 GLY A C 1
ATOM 541 O O . GLY A 1 71 ? 9.979 -4.724 0.942 1.00 98.62 71 GLY A O 1
ATOM 542 N N . GLU A 1 72 ? 11.118 -2.991 0.063 1.00 98.62 72 GLU A N 1
ATOM 543 C CA . GLU A 1 72 ? 11.011 -2.101 1.233 1.00 98.62 72 GLU A CA 1
ATOM 544 C C . GLU A 1 72 ? 9.539 -1.858 1.617 1.00 98.62 72 GLU A C 1
ATOM 546 O O . GLU A 1 72 ? 9.149 -2.096 2.759 1.00 98.62 72 GLU A O 1
ATOM 551 N N . PHE A 1 73 ? 8.684 -1.523 0.644 1.00 98.62 73 PHE A N 1
ATOM 552 C CA . PHE A 1 73 ? 7.249 -1.324 0.872 1.00 98.62 73 PHE A CA 1
ATOM 553 C C . PHE A 1 73 ? 6.526 -2.576 1.366 1.00 98.62 73 PHE A C 1
ATOM 555 O O . PHE A 1 73 ? 5.553 -2.472 2.111 1.00 98.62 73 PHE A O 1
ATOM 562 N N . LYS A 1 74 ? 6.973 -3.771 0.973 1.00 98.69 74 LYS A N 1
ATOM 563 C CA . LYS A 1 74 ? 6.370 -5.017 1.453 1.00 98.69 74 LYS A CA 1
ATOM 564 C C . LYS A 1 74 ? 6.620 -5.218 2.949 1.00 98.69 74 LYS A C 1
ATOM 566 O O . LYS A 1 74 ? 5.700 -5.619 3.661 1.00 98.69 74 LYS A O 1
ATOM 571 N N . GLU A 1 75 ? 7.829 -4.918 3.418 1.00 98.56 75 GLU A N 1
ATOM 572 C CA . GLU A 1 75 ? 8.168 -5.003 4.842 1.00 98.56 75 GLU A CA 1
ATOM 573 C C . GLU A 1 75 ? 7.490 -3.894 5.655 1.00 98.56 75 GLU A C 1
ATOM 575 O O . GLU A 1 75 ? 6.913 -4.177 6.704 1.00 98.56 75 GLU A O 1
ATOM 580 N N . GLU A 1 76 ? 7.448 -2.658 5.149 1.00 98.69 76 GLU A N 1
ATOM 581 C CA . GLU A 1 76 ? 6.679 -1.574 5.780 1.00 98.69 76 GLU A CA 1
ATOM 582 C C . GLU A 1 76 ? 5.199 -1.932 5.920 1.00 98.69 76 GLU A C 1
ATOM 584 O O . GLU A 1 76 ? 4.615 -1.761 6.989 1.00 98.69 76 GLU A O 1
ATOM 589 N N . ASN A 1 77 ? 4.595 -2.506 4.878 1.00 98.69 77 ASN A N 1
ATOM 590 C CA . ASN A 1 77 ? 3.199 -2.926 4.924 1.00 98.69 77 ASN A CA 1
ATOM 591 C C . ASN A 1 77 ? 2.964 -4.045 5.956 1.00 98.69 77 ASN A C 1
ATOM 593 O O . ASN A 1 77 ? 1.936 -4.067 6.633 1.00 98.69 77 ASN A O 1
ATOM 597 N N . LYS A 1 78 ? 3.933 -4.952 6.135 1.00 98.75 78 LYS A N 1
ATOM 598 C CA . LYS A 1 78 ? 3.886 -5.974 7.190 1.00 98.75 78 LYS A CA 1
ATOM 599 C C . LYS A 1 78 ? 3.940 -5.343 8.586 1.00 98.75 78 LYS A C 1
ATOM 601 O O . LYS A 1 78 ? 3.149 -5.724 9.447 1.00 98.75 78 LYS A O 1
ATOM 606 N N . MET A 1 79 ? 4.820 -4.365 8.803 1.00 98.69 79 MET A N 1
ATOM 607 C CA . MET A 1 79 ? 4.902 -3.632 10.074 1.00 98.69 79 MET A CA 1
ATOM 608 C C . MET A 1 79 ? 3.620 -2.843 10.364 1.00 98.69 79 MET A C 1
ATOM 610 O O . MET A 1 79 ? 3.105 -2.895 11.479 1.00 98.69 79 MET A O 1
ATOM 614 N N . LEU A 1 80 ? 3.064 -2.161 9.359 1.00 98.81 80 LEU A N 1
ATOM 615 C CA . LEU A 1 80 ? 1.794 -1.443 9.487 1.00 98.81 80 LEU A CA 1
ATOM 616 C C . LEU A 1 80 ? 0.647 -2.385 9.842 1.00 98.81 80 LEU A C 1
ATOM 618 O O . LEU A 1 80 ? -0.175 -2.051 10.691 1.00 98.81 80 LEU A O 1
ATOM 622 N N . LYS A 1 81 ? 0.608 -3.578 9.244 1.00 98.69 81 LYS A N 1
ATOM 623 C CA . LYS A 1 81 ? -0.394 -4.589 9.583 1.00 98.69 81 LYS A CA 1
ATOM 624 C C . LYS A 1 81 ? -0.307 -4.998 11.057 1.00 98.69 81 LYS A C 1
ATOM 626 O O . LYS A 1 81 ? -1.328 -4.978 11.734 1.00 98.69 81 LYS A O 1
ATOM 631 N N . MET A 1 82 ? 0.899 -5.263 11.567 1.00 98.50 82 MET A N 1
ATOM 632 C CA . MET A 1 82 ? 1.108 -5.572 12.990 1.00 98.50 82 MET A CA 1
ATOM 633 C C . MET A 1 82 ? 0.661 -4.430 13.911 1.00 98.50 82 MET A C 1
ATOM 635 O O . MET A 1 82 ? 0.051 -4.680 14.946 1.00 98.50 82 MET A O 1
ATOM 639 N N . LEU A 1 83 ? 0.933 -3.180 13.530 1.00 98.75 83 LEU A N 1
ATOM 640 C CA . LEU A 1 83 ? 0.506 -2.009 14.295 1.00 98.75 83 LEU A CA 1
ATOM 641 C C . LEU A 1 83 ? -1.023 -1.885 14.344 1.00 98.75 83 LEU A C 1
ATOM 643 O O . LEU A 1 83 ? -1.588 -1.614 15.401 1.00 98.75 83 LEU A O 1
ATOM 647 N N . VAL A 1 84 ? -1.692 -2.089 13.207 1.00 98.75 84 VAL A N 1
ATOM 648 C CA . VAL A 1 84 ? -3.159 -2.052 13.120 1.00 98.75 84 VAL A CA 1
ATOM 649 C C . VAL A 1 84 ? -3.784 -3.157 13.966 1.00 98.75 84 VAL A C 1
ATOM 651 O O . VAL A 1 84 ? -4.743 -2.886 14.686 1.00 98.75 84 VAL A O 1
ATOM 654 N N . ASP A 1 85 ? -3.236 -4.371 13.912 1.00 98.69 85 ASP A N 1
ATOM 655 C CA . ASP A 1 85 ? -3.741 -5.503 14.691 1.00 98.69 85 ASP A CA 1
ATOM 656 C C . ASP A 1 85 ? -3.553 -5.249 16.201 1.00 98.69 85 ASP A C 1
ATOM 658 O O . ASP A 1 85 ? -4.508 -5.366 16.964 1.00 98.69 85 ASP A O 1
ATOM 662 N N . SER A 1 86 ? -2.383 -4.747 16.620 1.00 98.69 86 SER A N 1
ATOM 663 C CA . SER A 1 86 ? -2.137 -4.336 18.013 1.00 98.69 86 SER A CA 1
ATOM 664 C C . SER A 1 86 ? -3.107 -3.251 18.488 1.00 98.69 86 SER A C 1
ATOM 666 O O . SER A 1 86 ? -3.583 -3.296 19.619 1.00 98.69 86 SER A O 1
ATOM 668 N N . TYR A 1 87 ? -3.415 -2.267 17.640 1.00 98.69 87 TYR A N 1
ATOM 669 C CA . TYR A 1 87 ? -4.369 -1.217 17.991 1.00 98.69 87 TYR A CA 1
ATOM 670 C C . TYR A 1 87 ? -5.799 -1.757 18.115 1.00 98.69 87 TYR A C 1
ATOM 672 O O . TYR A 1 87 ? -6.549 -1.328 18.994 1.00 98.69 87 TYR A O 1
ATOM 680 N N . ALA A 1 88 ? -6.188 -2.698 17.251 1.00 98.62 88 ALA A N 1
ATOM 681 C CA . ALA A 1 88 ? -7.481 -3.364 17.347 1.00 98.62 88 ALA A CA 1
ATOM 682 C C . ALA A 1 88 ? -7.612 -4.134 18.672 1.00 98.62 88 ALA A C 1
ATOM 684 O O . ALA A 1 88 ? -8.636 -4.000 19.346 1.00 98.62 88 ALA A O 1
ATOM 685 N N . ASP A 1 89 ? -6.565 -4.852 19.085 1.00 98.62 89 ASP A N 1
ATOM 686 C CA . ASP A 1 89 ? -6.524 -5.565 20.365 1.00 98.62 89 ASP A CA 1
ATOM 687 C C . ASP A 1 89 ? -6.652 -4.603 21.558 1.00 98.62 89 ASP A C 1
ATOM 689 O O . ASP A 1 89 ? -7.498 -4.807 22.434 1.00 98.62 89 ASP A O 1
ATOM 693 N N . ASP A 1 90 ? -5.903 -3.496 21.560 1.00 98.62 90 ASP A N 1
ATOM 694 C CA . ASP A 1 90 ? -5.983 -2.460 22.600 1.00 98.62 90 ASP A CA 1
ATOM 695 C C . ASP A 1 90 ? -7.392 -1.861 22.726 1.00 98.62 90 ASP A C 1
ATOM 697 O O . ASP A 1 90 ? -7.884 -1.603 23.832 1.00 98.62 90 ASP A O 1
ATOM 701 N N . LEU A 1 91 ? -8.062 -1.624 21.593 1.00 98.25 91 LEU A N 1
ATOM 702 C CA . LEU A 1 91 ? -9.438 -1.131 21.579 1.00 98.25 91 LEU A CA 1
ATOM 703 C C . LEU A 1 91 ? -10.407 -2.146 22.187 1.00 98.25 91 LEU A C 1
ATOM 705 O O . LEU A 1 91 ? -11.291 -1.754 22.956 1.00 98.25 91 LEU A O 1
ATOM 709 N N . VAL A 1 92 ? -10.241 -3.435 21.878 1.00 98.44 92 VAL A N 1
ATOM 710 C CA . VAL A 1 92 ? -11.051 -4.510 22.462 1.00 98.44 92 VAL A CA 1
ATOM 711 C C . VAL A 1 92 ? -10.837 -4.570 23.972 1.00 98.44 92 VAL A C 1
ATOM 713 O O . VAL A 1 92 ? -11.816 -4.548 24.721 1.00 98.44 92 VAL A O 1
ATOM 716 N N . ILE A 1 93 ? -9.584 -4.563 24.435 1.00 98.38 93 ILE A N 1
ATOM 717 C CA . ILE A 1 93 ? -9.250 -4.580 25.866 1.00 98.38 93 ILE A CA 1
ATOM 718 C C . ILE A 1 93 ? -9.938 -3.412 26.576 1.00 98.38 93 ILE A C 1
ATOM 720 O O . ILE A 1 93 ? -10.750 -3.635 27.479 1.00 98.38 93 ILE A O 1
ATOM 724 N N . ARG A 1 94 ? -9.727 -2.181 26.097 1.00 98.44 94 ARG A N 1
ATOM 725 C CA . ARG A 1 94 ? -10.324 -0.973 26.685 1.00 98.44 94 ARG A CA 1
ATOM 726 C C . ARG A 1 94 ? -11.851 -1.028 26.702 1.00 98.44 94 ARG A C 1
ATOM 728 O O . ARG A 1 94 ? -12.473 -0.639 27.689 1.00 98.44 94 ARG A O 1
ATOM 735 N N . SER A 1 95 ? -12.465 -1.525 25.629 1.00 98.12 95 SER A N 1
ATOM 736 C CA . SER A 1 95 ? -13.920 -1.682 25.548 1.00 98.12 95 SER A CA 1
ATOM 737 C C . SER A 1 95 ? -14.441 -2.674 26.592 1.00 98.12 95 SER A C 1
ATOM 739 O O . SER A 1 95 ? -15.426 -2.396 27.280 1.00 98.12 95 SER A O 1
ATOM 741 N N . THR A 1 96 ? -13.762 -3.811 26.777 1.00 98.19 96 THR A N 1
ATOM 742 C CA . THR A 1 96 ? -14.167 -4.806 27.780 1.00 98.19 96 THR A CA 1
ATOM 743 C C . THR A 1 96 ? -13.988 -4.306 29.211 1.00 98.19 96 THR A C 1
ATOM 745 O O . THR A 1 96 ? -14.835 -4.585 30.060 1.00 98.19 96 THR A O 1
ATOM 748 N N . GLU A 1 97 ? -12.937 -3.535 29.490 1.00 98.00 97 GLU A N 1
ATOM 749 C CA . GLU A 1 97 ? -12.722 -2.899 30.792 1.00 98.00 97 GLU A CA 1
ATOM 750 C C . GLU A 1 97 ? -13.807 -1.871 31.100 1.00 98.00 97 GLU A C 1
ATOM 752 O O . GLU A 1 97 ? -14.422 -1.930 32.166 1.00 98.00 97 GLU A O 1
ATOM 757 N N . GLN A 1 98 ? -14.120 -0.992 30.144 1.00 97.81 98 GLN A N 1
ATOM 758 C CA . GLN A 1 98 ? -15.226 -0.045 30.286 1.00 97.81 98 GLN A CA 1
ATOM 759 C C . GLN A 1 98 ? -16.550 -0.771 30.522 1.00 97.81 98 GLN A C 1
ATOM 761 O O . GLN A 1 98 ? -17.297 -0.407 31.427 1.00 97.81 98 GLN A O 1
ATOM 766 N N . LYS A 1 99 ? -16.828 -1.843 29.771 1.00 98.12 99 LYS A N 1
ATOM 767 C CA . LYS A 1 99 ? -18.028 -2.665 29.970 1.00 98.12 99 LYS A CA 1
ATOM 768 C C . LYS A 1 99 ? -18.099 -3.236 31.389 1.00 98.12 99 LYS A C 1
ATOM 770 O O . LYS A 1 99 ? -19.154 -3.158 32.015 1.00 98.12 99 LYS A O 1
ATOM 775 N N . LYS A 1 100 ? -16.995 -3.777 31.915 1.00 98.06 100 LYS A N 1
ATOM 776 C CA . LYS A 1 100 ? -16.918 -4.278 33.301 1.00 98.06 100 LYS A CA 1
ATOM 777 C C . LYS A 1 100 ? -17.171 -3.160 34.315 1.00 98.06 100 LYS A C 1
ATOM 779 O O . LYS A 1 100 ? -17.922 -3.358 35.268 1.00 98.06 100 LYS A O 1
ATOM 784 N N . GLN A 1 101 ? -16.592 -1.981 34.094 1.00 98.19 101 GLN A N 1
ATOM 785 C CA . GLN A 1 101 ? -16.791 -0.819 34.956 1.00 98.19 101 GLN A CA 1
ATOM 786 C C . GLN A 1 101 ? -18.255 -0.363 34.967 1.00 98.19 101 GLN A C 1
ATOM 788 O O . GLN A 1 101 ? -18.814 -0.153 36.044 1.00 98.19 101 GLN A O 1
ATOM 793 N N . PHE A 1 102 ? -18.889 -0.263 33.794 1.00 96.69 102 PHE A N 1
ATOM 794 C CA . PHE A 1 102 ? -20.311 0.057 33.683 1.00 96.69 102 PHE A CA 1
ATOM 795 C C . PHE A 1 102 ? -21.176 -0.992 34.374 1.00 96.69 102 PHE A C 1
ATOM 797 O O . PHE A 1 102 ? -22.048 -0.615 35.147 1.00 96.69 102 PHE A O 1
ATOM 804 N N . SER A 1 103 ? -20.909 -2.285 34.166 1.00 97.38 103 SER A N 1
ATOM 805 C CA . SER A 1 103 ? -21.635 -3.367 34.846 1.00 97.38 103 SER A CA 1
ATOM 806 C C . SER A 1 103 ? -21.581 -3.206 36.368 1.00 97.38 103 SER A C 1
ATOM 808 O O . SER A 1 103 ? -22.617 -3.181 37.018 1.00 97.38 103 SER A O 1
ATOM 810 N N . SER A 1 104 ? -20.389 -2.975 36.931 1.00 97.31 104 SER A N 1
ATOM 811 C CA . SER A 1 104 ? -20.231 -2.769 38.377 1.00 97.31 104 SER A CA 1
ATOM 812 C C . SER A 1 104 ? -20.964 -1.526 38.894 1.00 97.31 104 SER A C 1
ATOM 814 O O . SER A 1 104 ? -21.441 -1.519 40.029 1.00 97.31 104 SER A O 1
ATOM 816 N N . GLN A 1 105 ? -21.036 -0.450 38.105 1.00 98.06 105 GLN A N 1
ATOM 817 C CA . GLN A 1 105 ? -21.818 0.730 38.479 1.00 98.06 105 GLN A CA 1
ATOM 818 C C . GLN A 1 105 ? -23.323 0.463 38.419 1.00 98.06 105 GLN A C 1
ATOM 820 O O . GLN A 1 105 ? -24.033 0.883 39.330 1.00 98.06 105 GLN A O 1
ATOM 825 N N . TRP A 1 106 ? -23.794 -0.261 37.403 1.00 97.25 106 TRP A N 1
ATOM 826 C CA . TRP A 1 106 ? -25.192 -0.669 37.287 1.00 97.25 106 TRP A CA 1
ATOM 827 C C . TRP A 1 106 ? -25.642 -1.515 38.480 1.00 97.25 106 TRP A C 1
ATOM 829 O O . TRP A 1 106 ? -26.656 -1.190 39.089 1.00 97.25 106 TRP A O 1
ATOM 839 N N . ASP A 1 107 ? -24.847 -2.502 38.899 1.00 97.38 107 ASP A N 1
ATOM 840 C CA . ASP A 1 107 ? -25.168 -3.339 40.066 1.00 97.38 107 ASP A CA 1
ATOM 841 C C . ASP A 1 107 ? -25.289 -2.510 41.359 1.00 97.38 107 ASP A C 1
ATOM 843 O O . ASP A 1 107 ? -26.172 -2.734 42.191 1.00 97.38 107 ASP A O 1
ATOM 847 N N . LYS A 1 108 ? -24.424 -1.497 41.524 1.00 98.00 108 LYS A N 1
ATOM 848 C CA . LYS A 1 108 ? -24.491 -0.566 42.664 1.00 98.00 108 LYS A CA 1
ATOM 849 C C . LYS A 1 108 ? -25.761 0.276 42.639 1.00 98.00 108 LYS A C 1
ATOM 851 O O . LYS A 1 108 ? -26.340 0.503 43.698 1.00 98.00 108 LYS A O 1
ATOM 856 N N . ILE A 1 109 ? -26.173 0.752 41.464 1.00 97.88 109 ILE A N 1
ATOM 857 C CA . ILE A 1 109 ? -27.408 1.529 41.301 1.00 97.88 109 ILE A CA 1
ATOM 858 C C . ILE A 1 109 ? -28.612 0.665 41.670 1.00 97.88 109 ILE A C 1
ATOM 860 O O . ILE A 1 109 ? -29.393 1.085 42.517 1.00 97.88 109 ILE A O 1
ATOM 864 N N . ILE A 1 110 ? -28.697 -0.560 41.142 1.00 97.56 110 ILE A N 1
ATOM 865 C CA . ILE A 1 110 ? -29.784 -1.505 41.449 1.00 97.56 110 ILE A CA 1
ATOM 866 C C . ILE A 1 110 ? -29.888 -1.734 42.965 1.00 97.56 110 ILE A C 1
ATOM 868 O O . ILE A 1 110 ? -30.956 -1.570 43.551 1.00 97.56 110 ILE A O 1
ATOM 872 N N . SER A 1 111 ? -28.763 -2.003 43.639 1.00 97.25 111 SER A N 1
ATOM 873 C CA . SER A 1 111 ? -28.752 -2.194 45.098 1.00 97.25 111 SER A CA 1
ATOM 874 C C . SER A 1 111 ? -29.197 -0.948 45.883 1.00 97.25 111 SER A C 1
ATOM 876 O O . SER A 1 111 ? -29.814 -1.058 46.946 1.00 97.25 111 SER A O 1
ATOM 878 N N . LEU A 1 112 ? -28.870 0.257 45.403 1.00 97.44 112 LEU A N 1
ATOM 879 C CA . LEU A 1 112 ? -29.312 1.505 46.031 1.00 97.44 112 LEU A CA 1
ATOM 880 C C . LEU A 1 112 ? -30.804 1.767 45.800 1.00 97.44 112 LEU A C 1
ATOM 882 O O . LEU A 1 112 ? -31.475 2.240 46.718 1.00 97.44 112 LEU A O 1
ATOM 886 N N . GLU A 1 113 ? -31.325 1.445 44.617 1.00 96.69 113 GLU A N 1
ATOM 887 C CA . GLU A 1 113 ? -32.750 1.547 44.298 1.00 96.69 113 GLU A CA 1
ATOM 888 C C . GLU A 1 113 ? -33.586 0.626 45.193 1.00 96.69 113 GLU A C 1
ATOM 890 O O . GLU A 1 113 ? -34.563 1.086 45.783 1.00 96.69 113 GLU A O 1
ATOM 895 N N . GLU A 1 114 ? -33.163 -0.625 45.399 1.00 96.50 114 GLU A N 1
ATOM 896 C CA . GLU A 1 114 ? -33.823 -1.559 46.324 1.00 96.50 114 GLU A CA 1
ATOM 897 C C . GLU A 1 114 ? -33.888 -1.001 47.755 1.00 96.50 114 GLU A C 1
ATOM 899 O O . GLU A 1 114 ? -34.955 -0.970 48.377 1.00 96.50 114 GLU A O 1
ATOM 904 N N . LYS A 1 115 ? -32.767 -0.474 48.268 1.00 97.06 115 LYS A N 1
ATOM 905 C CA . LYS A 1 115 ? -32.712 0.152 49.604 1.00 97.06 115 LYS A CA 1
ATOM 906 C C . LYS A 1 115 ? -33.612 1.379 49.714 1.00 97.06 115 LYS A C 1
ATOM 908 O O . LYS A 1 115 ? -34.207 1.616 50.771 1.00 97.06 115 LYS A O 1
ATOM 913 N N . LEU A 1 116 ? -33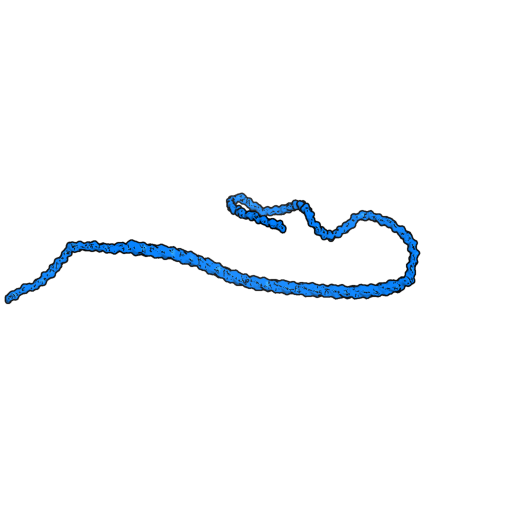.697 2.179 48.654 1.00 96.69 116 LEU A N 1
ATOM 914 C CA . LEU A 1 116 ? -34.553 3.359 48.608 1.00 96.69 116 LEU A CA 1
ATOM 915 C C . LEU A 1 116 ? -36.033 2.965 48.621 1.00 96.69 116 LEU A C 1
ATOM 917 O O . LEU A 1 116 ? -36.806 3.549 49.382 1.00 96.69 116 LEU A O 1
ATOM 921 N N . VAL A 1 117 ? -36.417 1.962 47.827 1.00 95.81 117 VAL A N 1
ATOM 922 C CA . VAL A 1 117 ? -37.778 1.408 47.802 1.00 95.81 117 VAL A CA 1
ATOM 923 C C . VAL A 1 117 ? -38.168 0.893 49.185 1.00 95.81 117 VAL A C 1
ATOM 925 O O . VAL A 1 117 ? -39.239 1.234 49.692 1.00 95.81 117 VAL A O 1
ATOM 928 N N . GLU A 1 118 ? -37.282 0.144 49.843 1.00 94.56 118 GLU A N 1
ATOM 929 C CA . GLU A 1 118 ? -37.560 -0.366 51.181 1.00 94.56 118 GLU A CA 1
ATOM 930 C C . GLU A 1 118 ? -37.697 0.762 52.214 1.00 94.56 118 GLU A C 1
ATOM 932 O O . GLU A 1 118 ? -38.651 0.775 52.996 1.00 94.56 118 GLU A O 1
ATOM 937 N N . SER A 1 119 ? -36.795 1.745 52.190 1.00 93.44 119 SER A N 1
ATOM 938 C CA . SER A 1 119 ? -36.856 2.909 53.086 1.00 93.44 119 SER A CA 1
ATOM 939 C C . SER A 1 119 ? -38.144 3.713 52.891 1.00 93.44 119 SER A C 1
ATOM 941 O O . SER A 1 119 ? -38.771 4.124 53.866 1.00 93.44 119 SER A O 1
ATOM 943 N N . LYS A 1 120 ? -38.587 3.883 51.642 1.00 94.12 120 LYS A N 1
ATOM 944 C CA . LYS A 1 120 ? -39.852 4.548 51.316 1.00 94.12 120 LYS A CA 1
ATOM 945 C C . LYS A 1 120 ? -41.056 3.784 51.871 1.00 94.12 120 LYS A C 1
ATOM 947 O O . LYS A 1 120 ? -41.917 4.387 52.498 1.00 94.12 120 LYS A O 1
ATOM 952 N N . SER A 1 121 ? -41.074 2.457 51.733 1.00 91.19 121 SER A N 1
ATOM 953 C CA . SER A 1 121 ? -42.157 1.628 52.279 1.00 91.19 121 SER A CA 1
ATOM 954 C C . SER A 1 121 ? -42.271 1.704 53.810 1.00 91.19 121 SER A C 1
ATOM 956 O O . SER A 1 121 ? -43.368 1.597 54.352 1.00 91.19 121 SER A O 1
ATOM 958 N N . LYS A 1 122 ? -41.148 1.894 54.519 1.00 91.75 122 LYS A N 1
ATOM 959 C CA . LYS A 1 122 ? -41.121 2.101 55.977 1.00 91.75 122 LYS A CA 1
ATOM 960 C C . LYS A 1 122 ? -41.694 3.467 56.345 1.00 91.75 122 LYS A C 1
ATOM 962 O O . LYS A 1 122 ? -42.521 3.548 57.247 1.00 91.75 122 LYS A O 1
ATOM 967 N N . LEU A 1 123 ? -41.319 4.506 55.597 1.00 90.12 123 LEU A N 1
ATOM 968 C CA . LEU A 1 123 ? -41.854 5.853 55.779 1.00 90.12 123 LEU A CA 1
ATOM 969 C C . LEU A 1 123 ? -43.375 5.889 55.596 1.00 90.12 123 LEU A C 1
ATOM 971 O O . LEU A 1 123 ? -44.059 6.449 56.444 1.00 90.12 123 LEU A O 1
ATOM 975 N N . ASP A 1 124 ? -43.896 5.264 54.536 1.00 85.25 124 ASP A N 1
ATOM 976 C CA . ASP A 1 124 ? -45.336 5.240 54.237 1.00 85.25 124 ASP A CA 1
ATOM 977 C C . ASP A 1 124 ? -46.157 4.543 55.346 1.00 85.25 124 ASP A C 1
ATOM 979 O O . ASP A 1 124 ? -47.305 4.909 55.607 1.00 85.25 124 ASP A O 1
ATOM 983 N N . LYS A 1 125 ? -45.564 3.570 56.052 1.00 85.00 125 LYS A N 1
ATOM 984 C CA . LYS A 1 125 ? -46.181 2.930 57.228 1.00 85.00 125 LYS A CA 1
ATOM 985 C C . LYS A 1 125 ? -46.207 3.870 58.438 1.00 85.00 125 LYS A C 1
ATOM 987 O O . LYS A 1 125 ? -47.249 4.018 59.069 1.00 85.00 125 LYS A O 1
ATOM 992 N N . GLU A 1 126 ? -45.102 4.560 58.724 1.00 78.19 126 GLU A N 1
ATOM 993 C CA . GLU A 1 126 ? -45.018 5.515 59.840 1.00 78.19 126 GLU A CA 1
ATOM 994 C C . GLU A 1 126 ? -45.899 6.766 59.643 1.00 78.19 126 GLU A C 1
ATOM 996 O O . GLU A 1 126 ? -46.418 7.327 60.612 1.00 78.19 126 GLU A O 1
ATOM 1001 N N . THR A 1 127 ? -46.102 7.227 58.403 1.00 65.44 127 THR A N 1
ATOM 1002 C CA . THR A 1 127 ? -47.016 8.344 58.098 1.00 65.44 127 THR A CA 1
ATOM 1003 C C . THR A 1 127 ? -48.487 7.942 58.165 1.00 65.44 127 THR A C 1
ATOM 1005 O O . THR A 1 127 ? -49.306 8.774 58.556 1.00 65.44 127 THR A O 1
ATOM 1008 N N . SER A 1 128 ? -48.827 6.682 57.872 1.00 60.94 128 SER A N 1
ATOM 1009 C CA . SER A 1 128 ? -50.187 6.154 58.052 1.00 60.94 128 SER A CA 1
ATOM 1010 C C . SER A 1 128 ? -50.584 5.999 59.527 1.00 60.94 128 SER A C 1
ATOM 1012 O O . SER A 1 128 ? -51.763 6.118 59.848 1.00 60.94 128 SER A O 1
ATOM 1014 N N . GLU A 1 129 ? -49.638 5.756 60.440 1.00 57.47 129 GLU A N 1
ATOM 1015 C CA . GLU A 1 129 ? -49.922 5.660 61.884 1.00 57.47 129 GLU A CA 1
ATOM 1016 C C . GLU A 1 129 ? -50.059 7.037 62.563 1.00 57.47 129 GLU A C 1
ATOM 1018 O O . GLU A 1 129 ? -50.759 7.179 63.566 1.00 57.47 129 GLU A O 1
ATOM 1023 N N . LYS A 1 130 ? -49.454 8.092 62.000 1.00 57.03 130 LYS A N 1
ATOM 1024 C CA . LYS A 1 130 ? -49.514 9.459 62.554 1.00 57.03 130 LYS A CA 1
ATOM 1025 C C . LYS A 1 130 ? -50.777 10.252 62.201 1.00 57.03 130 LYS A C 1
ATOM 1027 O O . LYS A 1 130 ? -51.018 11.287 62.824 1.00 57.03 130 LYS A O 1
ATOM 1032 N N . SER A 1 131 ? -51.611 9.807 61.259 1.00 49.62 131 SER A N 1
ATOM 1033 C CA . SER A 1 131 ? -52.788 10.571 60.803 1.00 49.62 131 SER A CA 1
ATOM 1034 C C . SER A 1 131 ? -54.034 10.475 61.704 1.00 49.62 131 SER A C 1
ATOM 1036 O O . SER A 1 131 ? -55.104 10.924 61.301 1.00 49.62 131 SER A O 1
ATOM 1038 N N . VAL A 1 132 ? -53.937 9.940 62.930 1.00 47.78 132 VAL A N 1
ATOM 1039 C CA . VAL A 1 132 ? -55.064 9.911 63.896 1.00 47.78 132 VAL A CA 1
ATOM 1040 C C . VAL A 1 132 ? -55.276 11.258 64.617 1.00 47.78 132 VAL A C 1
ATOM 1042 O O . VAL A 1 132 ? -56.305 11.468 65.259 1.00 47.78 132 VAL A O 1
ATOM 1045 N N . ILE A 1 133 ? -54.370 12.230 64.486 1.00 53.44 133 ILE A N 1
ATOM 1046 C CA . ILE A 1 133 ? -54.519 13.528 65.162 1.00 53.44 133 ILE A CA 1
ATOM 1047 C C . ILE A 1 133 ? -55.134 14.559 64.205 1.00 53.44 133 ILE A C 1
ATOM 1049 O O . ILE A 1 133 ? -54.510 14.979 63.232 1.00 53.44 133 ILE A O 1
ATOM 1053 N N . LYS A 1 134 ? -56.373 14.976 64.514 1.00 50.81 134 LYS A N 1
ATOM 1054 C CA . LYS A 1 134 ? -57.082 16.096 63.868 1.00 50.81 134 LYS A CA 1
ATOM 1055 C C . LYS A 1 134 ? -56.186 17.344 63.818 1.00 50.81 134 LYS A C 1
ATOM 1057 O O . LYS A 1 134 ? -55.544 17.647 64.827 1.00 50.81 134 LYS A O 1
ATOM 1062 N N . PRO A 1 135 ? -56.177 18.115 62.716 1.00 45.34 135 PRO A N 1
ATOM 1063 C CA . PRO A 1 135 ? -55.404 19.345 62.660 1.00 45.34 135 PRO A CA 1
ATOM 1064 C C . PRO A 1 135 ? -55.965 20.337 63.685 1.00 45.34 135 PRO A C 1
ATOM 1066 O O . PRO A 1 135 ? -57.105 20.786 63.581 1.00 45.34 135 PRO A O 1
ATOM 1069 N N . ILE A 1 136 ? -55.162 20.658 64.699 1.00 46.22 136 ILE A N 1
ATOM 1070 C CA . ILE A 1 136 ? -55.427 21.783 65.590 1.00 46.22 136 ILE A CA 1
ATOM 1071 C C . ILE A 1 136 ? -55.020 23.032 64.815 1.00 46.22 136 ILE A C 1
ATOM 1073 O O . ILE A 1 136 ? -53.834 23.301 64.619 1.00 46.22 136 ILE A O 1
ATOM 1077 N N . SER A 1 137 ? -56.018 23.778 64.354 1.00 54.50 137 SER A N 1
ATOM 1078 C CA . SER A 1 137 ? -55.863 25.110 63.781 1.00 54.50 137 SER A CA 1
ATOM 1079 C C . SER A 1 137 ? -55.336 26.054 64.862 1.00 54.50 137 SER A C 1
ATOM 1081 O O . SER A 1 137 ? -56.110 26.636 65.616 1.00 54.50 137 SER A O 1
ATOM 1083 N N . ILE A 1 138 ? -54.017 26.186 64.984 1.00 49.19 138 ILE A N 1
ATOM 1084 C CA . ILE A 1 138 ? -53.417 27.269 65.764 1.00 49.19 138 ILE A CA 1
ATOM 1085 C C . ILE A 1 138 ? -52.946 28.317 64.764 1.00 49.19 138 ILE A C 1
ATOM 1087 O O . ILE A 1 138 ? -51.863 28.196 64.189 1.00 49.19 138 ILE A O 1
ATOM 1091 N N . GLU A 1 139 ? -53.766 29.349 64.560 1.00 48.50 139 GLU A N 1
ATOM 1092 C CA . GLU A 1 139 ? -53.317 30.616 63.985 1.00 48.50 139 GLU A CA 1
ATOM 1093 C C . GLU A 1 139 ? -52.227 31.189 64.894 1.00 48.50 139 GLU A C 1
ATOM 1095 O O . GLU A 1 139 ? -52.484 31.823 65.916 1.00 48.50 139 GLU A O 1
ATOM 1100 N N . LYS A 1 140 ? -50.968 30.932 64.543 1.00 50.19 140 LYS A N 1
ATOM 1101 C CA . LYS A 1 140 ? -49.848 31.718 65.046 1.00 50.19 140 LYS A CA 1
ATOM 1102 C C . LYS A 1 140 ? -49.536 32.750 63.981 1.00 50.19 140 LYS A C 1
ATOM 1104 O O . LYS A 1 140 ? -48.939 32.425 62.958 1.00 50.19 140 LYS A O 1
ATOM 1109 N N . ASN A 1 141 ? -49.927 33.993 64.243 1.00 50.91 141 ASN A N 1
ATOM 1110 C CA . ASN A 1 141 ? -49.431 35.155 63.518 1.00 50.91 141 ASN A CA 1
ATOM 1111 C C . ASN A 1 141 ? -47.918 35.263 63.751 1.00 50.91 141 ASN A C 1
ATOM 1113 O O . ASN A 1 141 ? -47.457 35.886 64.706 1.00 50.91 141 ASN A O 1
ATOM 1117 N N . VAL A 1 142 ? -47.136 34.597 62.903 1.00 46.78 142 VAL A N 1
ATOM 1118 C CA . VAL A 1 142 ? -45.681 34.724 62.880 1.00 46.78 142 VAL A CA 1
ATOM 1119 C C . VAL A 1 142 ? -45.358 36.017 62.142 1.00 46.78 142 VAL A C 1
ATOM 1121 O O . VAL A 1 142 ? -45.433 36.087 60.918 1.00 46.78 142 VAL A O 1
ATOM 1124 N N . TYR A 1 143 ? -45.009 37.058 62.895 1.00 48.50 143 TYR A N 1
ATOM 1125 C CA . TYR A 1 143 ? -44.426 38.266 62.326 1.00 48.50 143 TYR A CA 1
ATOM 1126 C C . TYR A 1 143 ? -43.031 37.931 61.785 1.00 48.50 143 TYR A C 1
ATOM 1128 O O . TYR A 1 143 ? -42.076 37.754 62.543 1.00 48.50 143 TYR A O 1
ATOM 1136 N N . VAL A 1 144 ? -42.920 37.806 60.463 1.00 50.66 144 VAL A N 1
ATOM 1137 C CA . VAL A 1 144 ? -41.641 37.637 59.769 1.00 50.66 144 VAL A CA 1
ATOM 1138 C C . VAL A 1 144 ? -41.000 39.014 59.629 1.00 50.66 144 VAL A C 1
ATOM 1140 O O . VAL A 1 144 ? -41.501 39.875 58.907 1.00 50.66 144 VAL A O 1
ATOM 1143 N N . THR A 1 145 ? -39.882 39.243 60.315 1.00 55.38 145 THR A N 1
ATOM 1144 C CA . THR A 1 145 ? -39.068 40.443 60.109 1.00 55.38 145 THR A CA 1
ATOM 1145 C C . THR A 1 145 ? -38.550 40.484 58.665 1.00 55.38 145 THR A C 1
ATOM 1147 O O . THR A 1 145 ? -38.046 39.475 58.162 1.00 55.38 145 THR A O 1
ATOM 1150 N N . PRO A 1 146 ? -38.642 41.628 57.962 1.00 53.62 146 PRO A N 1
ATOM 1151 C CA . PRO A 1 146 ? -38.172 41.720 56.588 1.00 53.62 146 PRO A CA 1
ATOM 1152 C C . PRO A 1 146 ? -36.654 41.518 56.527 1.00 53.62 146 PRO A C 1
ATOM 1154 O O . PRO A 1 146 ? -35.868 42.261 57.119 1.00 53.62 146 PRO A O 1
ATOM 1157 N N . PHE A 1 147 ? -36.248 40.490 55.785 1.00 48.19 147 PHE A N 1
ATOM 1158 C CA . PHE A 1 147 ? -34.857 40.138 55.534 1.00 48.19 147 PHE A CA 1
ATOM 1159 C C . PHE A 1 147 ? -34.169 41.271 54.756 1.00 48.19 147 PHE A C 1
ATOM 1161 O O . PHE A 1 147 ? -34.499 41.537 53.595 1.00 48.19 147 PHE A O 1
ATOM 1168 N N . LYS A 1 148 ? -33.204 41.961 55.380 1.00 54.56 148 LYS A N 1
ATOM 1169 C CA . LYS A 1 148 ? -32.377 42.963 54.693 1.00 54.56 148 LYS A CA 1
ATOM 1170 C C . LYS A 1 148 ? -31.511 42.273 53.635 1.00 54.56 148 LYS A C 1
ATOM 1172 O O . LYS A 1 148 ? -30.587 41.534 53.965 1.00 54.56 148 LYS A O 1
ATOM 1177 N N . ARG A 1 149 ? -31.786 42.538 52.352 1.00 43.91 149 ARG A N 1
ATOM 1178 C CA . ARG A 1 149 ? -30.901 42.152 51.242 1.00 43.91 149 ARG A CA 1
ATOM 1179 C C . ARG A 1 149 ? -29.611 42.965 51.321 1.00 43.91 149 ARG A C 1
ATOM 1181 O O . ARG A 1 149 ? -29.573 44.105 50.8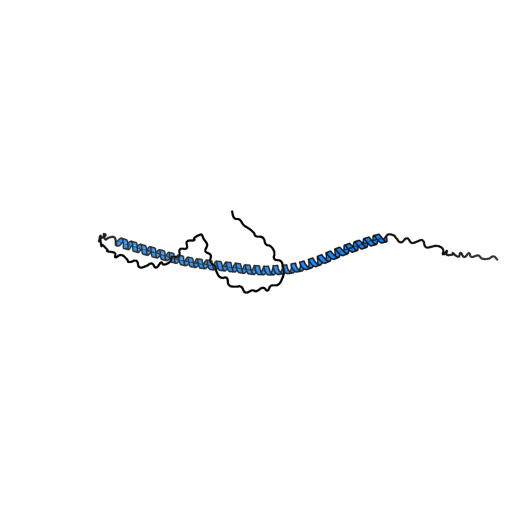69 1.00 43.91 149 ARG A O 1
ATOM 1188 N N . ASN A 1 150 ? -28.554 42.366 51.854 1.00 48.44 150 ASN A N 1
ATOM 1189 C CA . ASN A 1 150 ? -27.202 42.862 51.635 1.00 48.44 150 ASN A CA 1
ATOM 1190 C C . ASN A 1 150 ? -26.701 42.381 50.263 1.00 48.44 150 ASN A C 1
ATOM 1192 O O . ASN A 1 150 ? -26.931 41.248 49.847 1.00 48.44 150 ASN A O 1
ATOM 1196 N N . HIS A 1 151 ? -26.068 43.308 49.556 1.00 45.94 151 HIS A N 1
ATOM 1197 C CA . HIS A 1 151 ? -25.571 43.259 48.185 1.00 45.94 151 HIS A CA 1
ATOM 1198 C C . HIS A 1 151 ? -25.089 41.896 47.634 1.00 45.94 151 HIS A C 1
ATOM 1200 O O . HIS A 1 151 ? -24.107 41.312 48.081 1.00 45.94 151 HIS A O 1
ATOM 1206 N N . LYS A 1 152 ? -25.774 41.475 46.562 1.00 44.59 152 LYS A N 1
ATOM 1207 C CA . LYS A 1 152 ? -25.290 40.878 45.302 1.00 44.59 152 LYS A CA 1
ATOM 1208 C C . LYS A 1 152 ? -23.831 40.359 45.282 1.00 44.59 152 LYS A C 1
ATOM 1210 O O . LYS A 1 152 ? -22.921 41.068 44.861 1.00 44.59 152 LYS A O 1
ATOM 1215 N N . LYS A 1 153 ? -23.630 39.076 45.606 1.00 44.94 153 LYS A N 1
ATOM 1216 C CA . LYS A 1 153 ? -22.527 38.260 45.062 1.00 44.94 153 LYS A CA 1
ATOM 1217 C C . LYS A 1 153 ? -23.129 37.202 44.137 1.00 44.94 153 LYS A C 1
ATOM 1219 O O . LYS A 1 153 ? -23.670 36.200 44.590 1.00 44.94 153 LYS A O 1
ATOM 1224 N N . GLU A 1 154 ? -23.100 37.487 42.838 1.00 45.81 154 GLU A N 1
ATOM 1225 C CA . GLU A 1 154 ? -23.499 36.563 41.775 1.00 45.81 154 GLU A CA 1
ATOM 1226 C C . GLU A 1 154 ? -22.450 35.448 41.648 1.00 45.81 154 GLU A C 1
ATOM 1228 O O . GLU A 1 154 ? -21.318 35.691 41.227 1.00 45.81 154 GLU A O 1
ATOM 1233 N N . TYR A 1 155 ? -22.826 34.213 41.979 1.00 38.78 155 TYR A N 1
ATOM 1234 C CA . TYR A 1 155 ? -22.113 33.035 41.495 1.00 38.78 155 TYR A CA 1
ATOM 1235 C C . TYR A 1 155 ? -22.508 32.834 40.028 1.00 38.78 155 TYR A C 1
ATOM 1237 O O . TYR A 1 155 ? -23.658 32.531 39.717 1.00 38.78 155 TYR A O 1
ATOM 1245 N N . LYS A 1 156 ? -21.558 33.072 39.119 1.00 42.38 156 LYS A N 1
ATOM 1246 C CA . LYS A 1 156 ? -21.719 32.878 37.673 1.00 42.38 156 LYS A CA 1
ATOM 1247 C C . LYS A 1 156 ? -22.007 31.406 37.363 1.00 42.38 156 LYS A C 1
ATOM 1249 O O . LYS A 1 156 ? -21.115 30.567 37.441 1.00 42.38 156 LYS A O 1
ATOM 1254 N N . THR A 1 157 ? -23.232 31.102 36.952 1.00 41.84 157 THR A N 1
ATOM 1255 C CA . THR A 1 157 ? -23.576 29.868 36.239 1.00 41.84 157 THR A CA 1
ATOM 1256 C C . THR A 1 157 ? -23.169 30.007 34.772 1.00 41.84 157 THR A C 1
ATOM 1258 O O . THR A 1 157 ? -23.760 30.797 34.035 1.00 41.84 157 THR A O 1
ATOM 1261 N N . ASN A 1 158 ? -22.173 29.236 34.335 1.00 37.34 158 ASN A N 1
ATOM 1262 C CA . ASN A 1 158 ? -21.831 29.094 32.921 1.00 37.34 158 ASN A CA 1
ATOM 1263 C C . ASN A 1 158 ? -22.844 28.160 32.247 1.00 37.34 158 ASN A C 1
ATOM 1265 O O . ASN A 1 158 ? -22.650 26.949 32.205 1.00 37.34 158 ASN A O 1
ATOM 1269 N N . VAL A 1 159 ? -23.923 28.726 31.711 1.00 36.00 159 VAL A N 1
ATOM 1270 C CA . VAL A 1 159 ? -24.742 28.064 30.689 1.00 36.00 159 VAL A CA 1
ATOM 1271 C C . VAL A 1 159 ? -24.354 28.689 29.357 1.00 36.00 159 VAL A C 1
ATOM 1273 O O . VAL A 1 159 ? -24.755 29.809 29.042 1.00 36.00 159 VAL A O 1
ATOM 1276 N N . ALA A 1 160 ? -23.521 27.984 28.593 1.00 38.91 160 ALA A N 1
ATOM 1277 C CA . ALA A 1 160 ? -23.144 28.383 27.247 1.00 38.91 160 ALA A CA 1
ATOM 1278 C C . ALA A 1 160 ? -24.368 28.279 26.324 1.00 38.91 160 ALA A C 1
ATOM 1280 O O . ALA A 1 160 ? -24.721 27.201 25.850 1.00 38.91 160 ALA A O 1
ATOM 1281 N N . ARG A 1 161 ? -25.030 29.411 26.068 1.00 40.28 161 ARG A N 1
ATOM 1282 C CA . ARG A 1 161 ? -25.864 29.584 24.877 1.00 40.28 161 ARG A CA 1
ATOM 1283 C C . ARG A 1 161 ? -24.944 29.985 23.729 1.00 40.28 161 ARG A C 1
ATOM 1285 O O . ARG A 1 161 ? -24.251 30.994 23.805 1.00 40.28 161 ARG A O 1
ATOM 1292 N N . VAL A 1 162 ? -24.933 29.154 22.693 1.00 43.41 162 VAL A N 1
ATOM 1293 C CA . VAL A 1 162 ? -24.313 29.432 21.396 1.00 43.41 162 VAL A CA 1
ATOM 1294 C C . VAL A 1 162 ? -25.006 30.654 20.802 1.00 43.41 162 VAL A C 1
ATOM 1296 O O . VAL A 1 162 ? -26.165 30.559 20.403 1.00 43.41 162 VAL A O 1
ATOM 1299 N N . ASP A 1 163 ? -24.307 31.788 20.757 1.00 41.25 163 ASP A N 1
ATOM 1300 C CA . ASP A 1 163 ? -24.770 32.969 20.037 1.00 41.25 163 ASP A CA 1
ATOM 1301 C C . ASP A 1 163 ? -24.049 33.066 18.690 1.00 41.25 163 ASP A C 1
ATOM 1303 O O . ASP A 1 163 ? -22.818 33.131 18.594 1.00 41.25 163 ASP A O 1
ATOM 1307 N N . LYS A 1 164 ? -24.846 33.009 17.625 1.00 46.47 164 LYS A N 1
ATOM 1308 C CA . LYS A 1 164 ? -24.399 33.230 16.258 1.00 46.47 164 LYS A CA 1
ATOM 1309 C C . LYS A 1 164 ? -24.356 34.737 16.029 1.00 46.47 164 LYS A C 1
ATOM 1311 O O . LYS A 1 164 ? -25.360 35.338 15.668 1.00 46.47 164 LYS A O 1
ATOM 1316 N N . GLY A 1 165 ? -23.157 35.305 16.066 1.00 37.97 165 GLY A N 1
ATOM 1317 C CA . GLY A 1 165 ? -22.841 36.435 15.199 1.00 37.97 165 GLY A CA 1
ATOM 1318 C C . GLY A 1 165 ? -22.152 37.631 15.846 1.00 37.97 165 GLY A C 1
ATOM 1319 O O . GLY A 1 165 ? -22.591 38.175 16.846 1.00 37.97 165 GLY A O 1
ATOM 1320 N N . LYS A 1 166 ? -21.162 38.113 15.081 1.00 39.06 166 LYS A N 1
ATOM 1321 C CA . LYS A 1 166 ? -20.578 39.468 15.047 1.00 39.06 166 LYS A CA 1
ATOM 1322 C C . LYS A 1 166 ? -19.313 39.712 15.889 1.00 39.06 166 LYS A C 1
ATOM 1324 O O . LYS A 1 166 ? -19.337 40.167 17.020 1.00 39.06 166 LYS A O 1
ATOM 1329 N N . ARG A 1 167 ? -18.197 39.472 15.183 1.00 38.38 167 ARG A N 1
ATOM 1330 C CA . ARG A 1 167 ? -16.964 40.279 15.036 1.00 38.38 167 ARG A CA 1
ATOM 1331 C C . ARG A 1 167 ? -16.553 41.180 16.208 1.00 38.38 167 ARG A C 1
ATOM 1333 O O . ARG A 1 167 ? -17.093 42.268 16.372 1.00 38.38 167 ARG A O 1
ATOM 1340 N N . LEU A 1 168 ? -15.415 40.835 16.808 1.00 34.22 168 LEU A N 1
ATOM 1341 C CA . LEU A 1 168 ? -14.521 41.781 17.472 1.00 34.22 168 LEU A CA 1
ATOM 1342 C C . LEU A 1 168 ? -13.110 41.651 16.888 1.00 34.22 168 LEU A C 1
ATOM 1344 O O . LEU A 1 168 ? -12.541 40.563 16.830 1.00 34.22 168 LEU A O 1
ATOM 1348 N N . LYS A 1 169 ? -12.589 42.787 16.408 1.00 42.25 169 LYS A N 1
ATOM 1349 C CA . LYS A 1 169 ? -11.171 43.016 16.112 1.00 42.25 169 LYS A CA 1
ATOM 1350 C C . LYS A 1 169 ? -10.378 42.809 17.400 1.00 42.25 169 LYS A C 1
ATOM 1352 O O . LYS A 1 169 ? -10.681 43.463 18.392 1.00 42.25 169 LYS A O 1
ATOM 1357 N N . VAL A 1 170 ? -9.343 41.981 17.348 1.00 33.09 170 VAL A N 1
ATOM 1358 C CA . VAL A 1 170 ? -8.272 41.981 18.345 1.00 33.09 170 VAL A CA 1
ATOM 1359 C C . VAL A 1 170 ? -6.953 41.946 17.583 1.00 33.09 170 VAL A C 1
ATOM 1361 O O . VAL A 1 170 ? -6.656 40.987 16.875 1.00 33.09 170 VAL A O 1
ATOM 1364 N N . GLU A 1 171 ? -6.210 43.047 17.687 1.00 36.81 171 GLU A N 1
ATOM 1365 C CA . GLU A 1 171 ? -4.776 43.093 17.423 1.00 36.81 171 GLU A CA 1
ATOM 1366 C C . GLU A 1 171 ? -4.071 42.158 18.403 1.00 36.81 171 GLU A C 1
ATOM 1368 O O . GLU A 1 171 ? -4.232 42.278 19.617 1.00 36.81 171 GLU A O 1
ATOM 1373 N N . THR A 1 172 ? -3.242 41.260 17.885 1.00 33.16 172 THR A N 1
ATOM 1374 C CA . THR A 1 172 ? -2.225 40.582 18.686 1.00 33.16 172 THR A CA 1
ATOM 1375 C C . THR A 1 172 ? -0.888 40.689 17.980 1.00 33.16 172 THR A C 1
ATOM 1377 O O . THR A 1 172 ? -0.731 40.250 16.840 1.00 33.16 172 THR A O 1
ATOM 1380 N N . HIS A 1 173 ? 0.060 41.287 18.699 1.00 31.02 173 HIS A N 1
ATOM 1381 C CA . HIS A 1 173 ? 1.484 41.322 18.410 1.00 31.02 173 HIS A CA 1
ATOM 1382 C C . HIS A 1 173 ? 2.010 39.941 17.994 1.00 31.02 173 HIS A C 1
ATOM 1384 O O . HIS A 1 173 ? 1.944 38.973 18.749 1.00 31.02 173 HIS A O 1
ATOM 1390 N N . VAL A 1 174 ? 2.571 39.885 16.789 1.00 36.66 174 VAL A N 1
ATOM 1391 C CA . VAL A 1 174 ? 3.278 38.731 16.224 1.00 36.66 174 VAL A CA 1
ATOM 1392 C C . VAL A 1 174 ? 4.741 38.770 16.695 1.00 36.66 174 VAL A C 1
ATOM 1394 O O . VAL A 1 174 ? 5.360 39.837 16.622 1.00 36.66 174 VAL A O 1
ATOM 1397 N N . PRO A 1 175 ? 5.339 37.657 17.162 1.00 35.09 175 PRO A N 1
ATOM 1398 C CA . PRO A 1 175 ? 6.764 37.622 17.469 1.00 35.09 175 PRO A CA 1
ATOM 1399 C C . PRO A 1 175 ? 7.593 37.628 16.174 1.00 35.09 175 PRO A C 1
ATOM 1401 O O . PRO A 1 175 ? 7.281 36.932 15.209 1.00 35.09 175 PRO A O 1
ATOM 1404 N N . LYS A 1 176 ? 8.661 38.437 16.161 1.00 40.16 176 LYS A N 1
ATOM 1405 C CA . LYS A 1 176 ? 9.592 38.615 15.033 1.00 40.16 176 LYS A CA 1
ATOM 1406 C C . LYS A 1 176 ? 10.253 37.287 14.618 1.00 40.16 176 LYS A C 1
ATOM 1408 O O . LYS A 1 176 ? 10.947 36.698 15.446 1.00 40.16 176 LYS A O 1
ATOM 1413 N N . PRO A 1 177 ? 10.179 36.879 13.340 1.00 33.97 177 PRO A N 1
ATOM 1414 C CA . PRO A 1 177 ? 11.115 35.913 12.784 1.00 33.97 177 PRO A CA 1
ATOM 1415 C C . PRO A 1 177 ? 12.434 36.617 12.423 1.00 33.97 177 PRO A C 1
ATOM 1417 O O . PRO A 1 177 ? 12.462 37.587 11.664 1.00 33.97 177 PRO A O 1
ATOM 1420 N N . MET A 1 178 ? 13.543 36.134 12.984 1.00 42.59 178 MET A N 1
ATOM 1421 C CA . MET A 1 178 ? 14.889 36.467 12.519 1.00 42.59 178 MET A CA 1
ATOM 1422 C C . MET A 1 178 ? 15.151 35.725 11.212 1.00 42.59 178 MET A C 1
ATOM 1424 O O . MET A 1 178 ? 15.389 34.533 11.272 1.00 42.59 178 MET A O 1
ATOM 1428 N N . PHE A 1 179 ? 15.150 36.408 10.068 1.00 34.88 179 PHE A N 1
ATOM 1429 C CA . PHE A 1 179 ? 15.955 36.027 8.900 1.00 34.88 179 PHE A CA 1
ATOM 1430 C C . PHE A 1 179 ? 16.138 37.257 7.998 1.00 34.88 179 PHE A C 1
ATOM 1432 O O . PHE A 1 179 ? 15.173 37.813 7.481 1.00 34.88 179 PHE A O 1
ATOM 1439 N N . ARG A 1 180 ? 17.390 37.710 7.845 1.00 41.03 180 ARG A N 1
ATOM 1440 C CA . ARG A 1 180 ? 17.793 38.709 6.841 1.00 41.03 180 ARG A CA 1
ATOM 1441 C C . ARG A 1 180 ? 18.042 38.002 5.505 1.00 41.03 180 ARG A C 1
ATOM 1443 O O . ARG A 1 180 ? 18.812 37.044 5.503 1.00 41.03 180 ARG A O 1
ATOM 1450 N N . PRO A 1 181 ? 17.540 38.522 4.378 1.00 35.56 181 PRO A N 1
ATOM 1451 C CA . PRO A 1 181 ? 18.159 38.311 3.081 1.00 35.56 181 PRO A CA 1
ATOM 1452 C C . PRO A 1 181 ? 18.871 39.594 2.633 1.00 35.56 181 PRO A C 1
ATOM 1454 O O . PRO A 1 181 ? 18.297 40.683 2.649 1.00 35.56 181 PRO A O 1
ATOM 1457 N N . ASN A 1 182 ? 20.139 39.457 2.251 1.00 31.03 182 ASN A N 1
ATOM 1458 C CA . ASN A 1 182 ? 20.863 40.507 1.547 1.00 31.03 182 ASN A CA 1
ATOM 1459 C C . ASN A 1 182 ? 20.278 40.686 0.140 1.00 31.03 182 ASN A C 1
ATOM 1461 O O . ASN A 1 182 ? 19.911 39.719 -0.526 1.00 31.03 182 ASN A O 1
ATOM 1465 N N . LEU A 1 183 ? 20.214 41.948 -0.277 1.00 34.94 183 LEU A N 1
ATOM 1466 C CA . LEU A 1 183 ? 19.975 42.403 -1.642 1.00 34.94 183 LEU A CA 1
ATOM 1467 C C . LEU A 1 183 ? 21.002 41.759 -2.591 1.00 34.94 183 LEU A C 1
ATOM 1469 O O . LEU A 1 183 ? 22.201 41.855 -2.332 1.00 34.94 183 LEU A O 1
ATOM 1473 N N . GLY A 1 184 ? 20.544 41.143 -3.682 1.00 30.42 184 GLY A N 1
ATOM 1474 C CA . GLY A 1 184 ? 21.429 40.592 -4.709 1.00 30.42 184 GLY A CA 1
ATOM 1475 C C . GLY A 1 184 ? 20.715 39.695 -5.719 1.00 30.42 184 GLY A C 1
ATOM 1476 O O . GLY A 1 184 ? 20.684 38.487 -5.551 1.00 30.42 184 GLY A O 1
ATOM 1477 N N . GLU A 1 185 ? 20.178 40.334 -6.758 1.00 32.66 185 GLU A N 1
ATOM 1478 C CA . GLU A 1 185 ? 20.039 39.829 -8.134 1.00 32.66 185 GLU A CA 1
ATOM 1479 C C . GLU A 1 185 ? 19.016 38.723 -8.501 1.00 32.66 185 GLU A C 1
ATOM 1481 O O . GLU A 1 185 ? 19.100 37.557 -8.141 1.00 32.66 185 GLU A O 1
ATOM 1486 N N . ALA A 1 186 ? 18.106 39.165 -9.382 1.00 34.47 186 ALA A N 1
ATOM 1487 C CA . ALA A 1 186 ? 17.620 38.499 -10.593 1.00 34.47 186 ALA A CA 1
ATOM 1488 C C . ALA A 1 186 ? 16.719 37.246 -10.494 1.00 34.47 186 ALA A C 1
ATOM 1490 O O . ALA A 1 186 ? 17.167 36.107 -10.469 1.00 34.47 186 ALA A O 1
ATOM 1491 N N . GLY A 1 187 ? 15.418 37.486 -10.718 1.00 31.11 187 GLY A N 1
ATOM 1492 C CA . GLY A 1 187 ? 14.724 36.831 -11.835 1.00 31.11 187 GLY A CA 1
ATOM 1493 C C . GLY A 1 187 ? 13.721 35.716 -11.516 1.00 31.11 187 GLY A C 1
ATOM 1494 O O . GLY A 1 187 ? 14.076 34.548 -11.442 1.00 31.11 187 GLY A O 1
ATOM 1495 N N . GLY A 1 188 ? 12.429 36.073 -11.529 1.00 32.25 188 GLY A N 1
ATOM 1496 C CA . GLY A 1 188 ? 11.389 35.239 -12.151 1.00 32.25 188 GLY A CA 1
ATOM 1497 C C . GLY A 1 188 ? 10.577 34.304 -11.247 1.00 32.25 188 GLY A C 1
ATOM 1498 O O . GLY A 1 188 ? 10.740 33.087 -11.309 1.00 32.25 188 GLY A O 1
ATOM 1499 N N . SER A 1 189 ? 9.594 34.851 -10.521 1.00 33.66 189 SER A N 1
ATOM 1500 C CA . SER A 1 189 ? 8.532 34.060 -9.877 1.00 33.66 189 SER A CA 1
ATOM 1501 C C . SER A 1 189 ? 7.193 34.212 -10.594 1.00 33.66 189 SER A C 1
ATOM 1503 O O . SER A 1 189 ? 6.750 35.303 -10.944 1.00 33.66 189 SER A O 1
ATOM 1505 N N . ARG A 1 190 ? 6.598 33.042 -10.817 1.00 36.47 190 ARG A N 1
ATOM 1506 C CA . ARG A 1 190 ? 5.458 32.709 -11.668 1.00 36.47 190 ARG A CA 1
ATOM 1507 C C . ARG A 1 190 ? 4.140 33.251 -11.116 1.00 36.47 190 ARG A C 1
ATOM 1509 O O . ARG A 1 190 ? 3.877 33.180 -9.919 1.00 36.47 190 ARG A O 1
ATOM 1516 N N . LEU A 1 191 ? 3.296 33.702 -12.040 1.00 38.09 191 LEU A N 1
ATOM 1517 C CA . LEU A 1 191 ? 1.865 33.929 -11.862 1.00 38.09 191 LEU A CA 1
ATOM 1518 C C . LEU A 1 191 ? 1.166 32.628 -11.432 1.00 38.09 191 LEU A C 1
ATOM 1520 O O . LEU A 1 191 ? 1.270 31.623 -12.131 1.00 38.09 191 LEU A O 1
ATOM 1524 N N . TYR A 1 192 ? 0.391 32.671 -10.348 1.00 36.22 192 TYR A N 1
ATOM 1525 C CA . TYR A 1 192 ? -0.691 31.714 -10.104 1.00 36.22 192 TYR A CA 1
ATOM 1526 C C . TYR A 1 192 ? -1.995 32.488 -9.901 1.00 36.22 192 TYR A C 1
ATOM 1528 O O . TYR A 1 192 ? -2.126 33.309 -8.992 1.00 36.22 192 TYR A O 1
ATOM 1536 N N . GLN A 1 193 ? -2.933 32.255 -10.819 1.00 35.16 193 GLN A N 1
ATOM 1537 C CA . GLN A 1 193 ? -4.272 32.832 -10.844 1.00 35.16 193 GLN A CA 1
ATOM 1538 C C . GLN A 1 193 ? -5.174 32.216 -9.763 1.00 35.16 193 GLN A C 1
ATOM 1540 O O . GLN A 1 193 ? -5.105 31.028 -9.456 1.00 35.16 193 GLN A O 1
ATOM 1545 N N . ARG A 1 194 ? -6.026 33.082 -9.205 1.00 30.98 194 ARG A N 1
ATOM 1546 C CA . ARG A 1 194 ? -7.073 32.847 -8.201 1.00 30.98 194 ARG A CA 1
ATOM 1547 C C . ARG A 1 194 ? -8.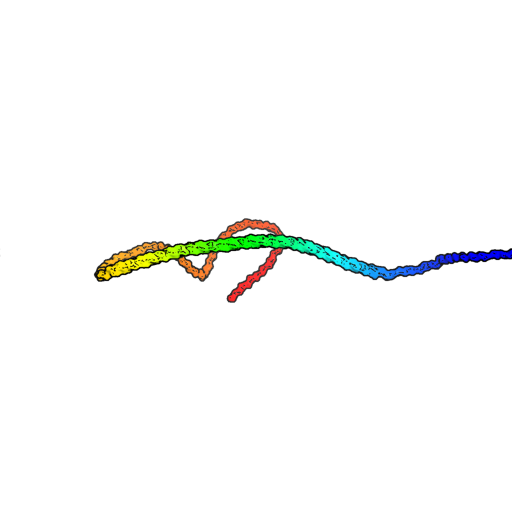137 31.848 -8.675 1.00 30.98 194 ARG A C 1
ATOM 1549 O O . ARG A 1 194 ? -8.655 31.989 -9.776 1.00 30.98 194 ARG A O 1
ATOM 1556 N N . VAL A 1 195 ? -8.559 30.956 -7.777 1.00 32.38 195 VAL A N 1
ATOM 1557 C CA . VAL A 1 195 ? -9.813 30.190 -7.877 1.00 32.38 195 VAL A CA 1
ATOM 1558 C C . VAL A 1 195 ? -10.876 30.881 -7.016 1.00 32.38 195 VAL A C 1
ATOM 1560 O O . VAL A 1 195 ? -10.629 31.184 -5.849 1.00 32.38 195 VAL A O 1
ATOM 1563 N N . THR A 1 196 ? -12.052 31.135 -7.589 1.00 33.75 196 THR A N 1
ATOM 1564 C CA . THR A 1 196 ? -13.242 31.662 -6.903 1.00 33.75 196 THR A CA 1
ATOM 1565 C C . THR A 1 196 ? -14.306 30.568 -6.886 1.00 33.75 196 THR A C 1
ATOM 1567 O O . THR A 1 196 ? -14.637 30.035 -7.939 1.00 33.75 196 THR A O 1
ATOM 1570 N N . ILE A 1 197 ? -14.844 30.236 -5.709 1.00 38.47 197 ILE A N 1
ATOM 1571 C CA . ILE A 1 197 ? -15.988 29.325 -5.557 1.00 38.47 197 ILE A CA 1
ATOM 1572 C C . ILE A 1 197 ? -17.171 30.152 -5.043 1.00 38.47 197 ILE A C 1
ATOM 1574 O O . ILE A 1 197 ? -17.058 30.820 -4.015 1.00 38.47 197 ILE A O 1
ATOM 1578 N N . VAL A 1 198 ? -18.279 30.120 -5.785 1.00 37.53 198 VAL A N 1
ATOM 1579 C CA . VAL A 1 198 ? -19.579 30.715 -5.440 1.00 37.53 198 VAL A CA 1
ATOM 1580 C C . VAL A 1 198 ? -20.485 29.581 -4.957 1.00 37.53 198 VAL A C 1
ATOM 1582 O O . VAL A 1 198 ? -20.546 28.542 -5.610 1.00 37.53 198 VAL A O 1
ATOM 1585 N N . TYR A 1 199 ? -21.163 29.762 -3.823 1.00 37.78 199 TYR A N 1
ATOM 1586 C CA . TYR A 1 199 ? -22.161 28.813 -3.316 1.00 37.78 199 TYR A CA 1
ATOM 1587 C C . TYR A 1 199 ? -23.569 29.325 -3.648 1.00 37.78 199 TYR A C 1
ATOM 1589 O O . TYR A 1 199 ? -23.846 30.506 -3.428 1.00 37.78 199 TYR A O 1
ATOM 1597 N N . HIS A 1 200 ? -24.412 28.438 -4.185 1.00 46.81 200 HIS A N 1
ATOM 1598 C CA . HIS A 1 200 ? -25.861 28.617 -4.319 1.00 46.81 200 HIS A CA 1
ATOM 1599 C C . HIS A 1 200 ? -26.580 28.139 -3.058 1.00 46.81 200 HIS A C 1
ATOM 1601 O O . HIS A 1 200 ? -26.113 27.135 -2.471 1.00 46.81 200 HIS A O 1
#

Radius of gyration: 59.47 Å; chains: 1; bounding box: 130×77×172 Å

Organism: Fagus sylvatica (NCBI:txid28930)